Protein 2P51 (pdb70)

B-factor: mean 23.26, std 11.86, range [10.26, 117.07]

CATH classification: 3.30.420.10

Solvent-accessible surface area: 11796 Å² total; per-residue (Å²): 136,190,93,67,58,29,70,62,0,30,57,112,36,14,104,123,4,0,77,47,0,82,68,1,14,158,144,37,18,3,0,0,1,22,5,10,42,0,14,64,77,54,139,32,163,61,152,54,146,76,61,63,18,70,75,0,23,4,4,80,46,3,0,48,55,0,97,6,0,2,0,0,0,0,1,5,33,82,131,30,85,34,3,122,66,1,25,0,0,11,0,2,0,32,4,32,56,138,115,23,115,61,10,92,132,20,19,84,88,1,66,160,22,48,11,74,18,162,88,2,75,126,41,9,1,92,29,46,78,0,4,139,42,0,63,57,6,29,1,3,84,72,133,112,6,4,1,0,0,30,98,0,5,46,10,0,0,3,0,2,46,4,15,40,102,110,101,8,18,53,61,39,105,93,0,65,124,49,0,27,102,45,0,40,58,1,15,0,0,18,50,0,4,68,65,70,63,126,40,65,89,30,27,39,79,1,0,90,83,14,164,28,137,32,48,36,57,99,58,16,0,0,0,13,0,6,1,2,3,83,0,6,23,53,0,28,67,122,107,33,140,37,82,26,45,88,190,4,60,20,68,7,43,30,37

Foldseek 3Di:
DPDAQEAEDWQVCLVVVLVVVLVCCLQFQEKFKDFAWQDQDDQDDDDAPDQLFSVLQSLLVRLQATATAKMKIATGGLLLHGDPNHRIYIAGAADDVVPGDHDVVSVVVVVVLPDDNVRSNVTHHHLQVNLVSVQPRCNWQHPSHEYEYALCSNVLSNSVCSNPVDRADSGVVVNLVVSCRGHVWYFHVCCCCCVPVVHNDDLVVLCVVVVNDFDGTPSGTNRSRSSRSVSVSVCCCPPVVSDDDCVRTSDRPSD

Structure (mmCIF, N/CA/C/O backbone):
data_2P51
#
_entry.id   2P51
#
_cell.length_a   52.370
_cell.length_b   54.089
_cell.length_c   90.959
_cell.angle_alpha   90.000
_cell.angle_beta   90.000
_cell.angle_gamma   90.000
#
_symmetry.space_group_name_H-M   'P 21 21 21'
#
loop_
_entity.id
_entity.type
_entity.pdbx_description
1 polymer 'SPCC18.06c protein'
2 non-polymer 'MAGNESIUM ION'
3 water water
#
loop_
_atom_site.group_PDB
_atom_site.id
_atom_site.type_symbol
_atom_site.label_atom_id
_atom_site.label_alt_id
_atom_site.label_comp_id
_atom_site.label_asym_id
_atom_site.label_entity_id
_atom_site.label_seq_id
_atom_site.pdbx_PDB_ins_code
_atom_site.Cartn_x
_atom_site.Cartn_y
_atom_site.Cartn_z
_atom_site.occupancy
_atom_site.B_iso_or_equiv
_atom_site.auth_seq_id
_atom_site.auth_comp_id
_atom_site.auth_asym_id
_atom_site.auth_atom_id
_atom_site.pdbx_PDB_model_num
ATOM 1 N N . SER A 1 18 ? 3.690 -37.203 -14.930 1.00 49.43 17 SER A N 1
ATOM 2 C CA . SER A 1 18 ? 3.610 -36.418 -16.169 1.00 42.53 17 SER A CA 1
ATOM 3 C C . SER A 1 18 ? 4.880 -36.579 -17.001 1.00 34.64 17 SER A C 1
ATOM 4 O O . SER A 1 18 ? 5.997 -36.610 -16.448 1.00 49.90 17 SER A O 1
ATOM 7 N N . GLN A 1 19 ? 4.781 -36.686 -18.308 1.00 31.89 18 GLN A N 1
ATOM 8 C CA . GLN A 1 19 ? 5.891 -36.957 -19.196 1.00 36.56 18 GLN A CA 1
ATOM 9 C C . GLN A 1 19 ? 6.244 -35.748 -20.041 1.00 38.11 18 GLN A C 1
ATOM 10 O O . GLN A 1 19 ? 6.988 -35.951 -20.998 1.00 57.62 18 GLN A O 1
ATOM 16 N N . ILE A 1 20 ? 5.686 -34.592 -19.710 1.00 33.13 19 ILE A N 1
ATOM 17 C CA . ILE A 1 20 ? 6.130 -33.420 -20.493 1.00 27.00 19 ILE A CA 1
ATOM 18 C C . ILE A 1 20 ? 6.994 -32.547 -19.581 1.00 22.66 19 ILE A C 1
ATOM 19 O O . ILE A 1 20 ? 7.012 -32.721 -18.355 1.00 26.22 19 ILE A O 1
ATOM 24 N N . SER A 1 21 ? 7.739 -31.607 -20.175 1.00 20.70 20 SER A N 1
ATOM 25 C CA . SER A 1 21 ? 8.644 -30.815 -19.357 1.00 20.99 20 SER A CA 1
ATOM 26 C C . SER A 1 21 ? 7.957 -29.872 -18.376 1.00 18.37 20 SER A C 1
ATOM 27 O O . SER A 1 21 ? 7.062 -29.139 -18.851 1.00 18.93 20 SER A O 1
ATOM 32 N N . PRO A 1 22 ? 8.286 -29.846 -17.104 1.00 18.59 21 PRO A N 1
ATOM 33 C CA . PRO A 1 22 ? 7.652 -28.844 -16.211 1.00 17.11 21 PRO A CA 1
ATOM 34 C C . PRO A 1 22 ? 8.088 -27.427 -16.543 1.00 16.53 21 PRO A C 1
ATOM 35 O O . PRO A 1 22 ? 7.372 -26.477 -16.262 1.00 17.03 21 PRO A O 1
ATOM 39 N N . ILE A 1 23 ? 9.252 -27.291 -17.151 1.00 15.78 22 ILE A N 1
ATOM 40 C CA . ILE A 1 23 ? 9.776 -25.977 -17.486 1.00 16.27 22 ILE A CA 1
ATOM 41 C C . ILE A 1 23 ? 9.851 -25.865 -19.008 1.00 15.08 22 ILE A C 1
ATOM 42 O O . ILE A 1 23 ? 10.554 -26.698 -19.599 1.00 20.47 22 ILE A O 1
ATOM 47 N N . ARG A 1 24 ? 9.151 -24.895 -19.559 1.00 13.81 23 ARG A N 1
ATOM 48 C CA . ARG A 1 24 ? 9.193 -24.759 -21.028 1.00 13.84 23 ARG A CA 1
ATOM 49 C C . ARG A 1 24 ? 10.188 -23.682 -21.427 1.00 13.67 23 ARG A C 1
ATOM 50 O O . ARG A 1 24 ? 9.960 -22.522 -21.051 1.00 14.94 23 ARG A O 1
ATOM 58 N N . ASP A 1 25 ? 11.259 -24.062 -22.130 1.00 14.39 24 ASP A N 1
ATOM 59 C CA . ASP A 1 25 ? 12.228 -23.046 -22.548 1.00 16.01 24 ASP A CA 1
ATOM 60 C C . ASP A 1 25 ? 11.811 -22.363 -23.836 1.00 14.82 24 ASP A C 1
ATOM 61 O O . ASP A 1 25 ? 11.309 -23.075 -24.742 1.00 17.17 24 ASP A O 1
ATOM 66 N N . VAL A 1 26 ? 12.024 -21.060 -23.896 1.00 14.64 25 VAL A N 1
ATOM 67 C CA . VAL A 1 26 ? 11.620 -20.305 -25.064 1.00 14.43 25 VAL A CA 1
ATOM 68 C C . VAL A 1 26 ? 12.861 -19.598 -25.603 1.00 15.20 25 VAL A C 1
ATOM 69 O O . VAL A 1 26 ? 13.643 -19.009 -24.841 1.00 16.10 25 VAL A O 1
ATOM 73 N N . TRP A 1 27 ? 12.988 -19.700 -26.942 1.00 15.82 26 TRP A N 1
ATOM 74 C CA . TRP A 1 27 ? 14.069 -19.128 -27.731 1.00 16.19 26 TRP A CA 1
ATOM 75 C C . TRP A 1 27 ? 13.471 -18.324 -28.883 1.00 16.50 26 TRP A C 1
ATOM 76 O O . TRP A 1 27 ? 12.240 -18.273 -28.972 1.00 15.77 26 TRP A O 1
ATOM 87 N N . SER A 1 28 ? 14.289 -17.701 -29.716 1.00 18.56 27 SER A N 1
ATOM 88 C CA . SER A 1 28 ? 13.671 -16.889 -30.769 1.00 18.59 27 SER A CA 1
ATOM 89 C C . SER A 1 28 ? 12.824 -17.760 -31.673 1.00 20.02 27 SER A C 1
ATOM 90 O O . SER A 1 28 ? 11.863 -17.276 -32.278 1.00 24.30 27 SER A O 1
ATOM 93 N N . THR A 1 29 ? 13.139 -19.047 -31.778 1.00 18.69 28 THR A N 1
ATOM 94 C CA . THR A 1 29 ? 12.505 -19.964 -32.730 1.00 20.34 28 THR A CA 1
ATOM 95 C C . THR A 1 29 ? 11.100 -20.429 -32.320 1.00 20.59 28 THR A C 1
ATOM 96 O O . THR A 1 29 ? 10.330 -20.862 -33.167 1.00 23.38 28 THR A O 1
ATOM 100 N N . ASN A 1 30 ? 10.776 -20.320 -31.017 1.00 19.25 29 ASN A N 1
ATOM 101 C CA . ASN A 1 30 ? 9.450 -20.766 -30.601 1.00 16.40 29 ASN A CA 1
ATOM 102 C C . ASN A 1 30 ? 8.759 -19.685 -29.745 1.00 14.74 29 ASN A C 1
ATOM 103 O O . ASN A 1 30 ? 7.740 -19.985 -29.108 1.00 16.25 29 ASN A O 1
ATOM 108 N N . LEU A 1 31 ? 9.259 -18.473 -29.833 1.00 15.46 30 LEU A N 1
ATOM 109 C CA . LEU A 1 31 ? 8.631 -17.353 -29.086 1.00 15.26 30 LEU A CA 1
ATOM 110 C C . LEU A 1 31 ? 7.153 -17.207 -29.345 1.00 14.73 30 LEU A C 1
ATOM 111 O O . LEU A 1 31 ? 6.329 -17.109 -28.412 1.00 16.71 30 LEU A O 1
ATOM 116 N N . GLN A 1 32 ? 6.812 -17.200 -30.628 1.00 16.77 31 GLN A N 1
ATOM 117 C CA . GLN A 1 32 ? 5.395 -16.917 -30.911 1.00 16.34 31 GLN A CA 1
ATOM 118 C C . GLN A 1 32 ? 4.475 -18.033 -30.442 1.00 17.10 31 GLN A C 1
ATOM 119 O O . GLN A 1 32 ? 3.389 -17.832 -29.877 1.00 17.39 31 GLN A O 1
ATOM 125 N N . GLN A 1 33 ? 4.893 -19.284 -30.658 1.00 17.43 32 GLN A N 1
ATOM 126 C CA . GLN A 1 33 ? 4.105 -20.444 -30.229 1.00 18.14 32 GLN A CA 1
ATOM 127 C C . GLN A 1 33 ? 3.878 -20.458 -28.724 1.00 16.41 32 GLN A C 1
ATOM 128 O O . GLN A 1 33 ? 2.818 -20.723 -28.168 1.00 18.34 32 GLN A O 1
ATOM 134 N N . GLU A 1 34 ? 4.988 -20.163 -28.010 1.00 15.65 33 GLU A N 1
ATOM 135 C CA . GLU A 1 34 ? 4.870 -20.246 -26.557 1.00 15.27 33 GLU A CA 1
ATOM 136 C C . GLU A 1 34 ? 4.020 -19.092 -26.041 1.00 14.08 33 GLU A C 1
ATOM 137 O O . GLU A 1 34 ? 3.223 -19.287 -25.110 1.00 15.38 33 GLU A O 1
ATOM 143 N N . MET A 1 35 ? 4.197 -17.879 -26.621 1.00 14.45 34 MET A N 1
ATOM 144 C CA . MET A 1 35 ? 3.304 -16.789 -26.184 1.00 15.27 34 MET A CA 1
ATOM 145 C C . MET A 1 35 ? 1.856 -17.133 -26.504 1.00 14.95 34 MET A C 1
ATOM 146 O O . MET A 1 35 ? 0.966 -1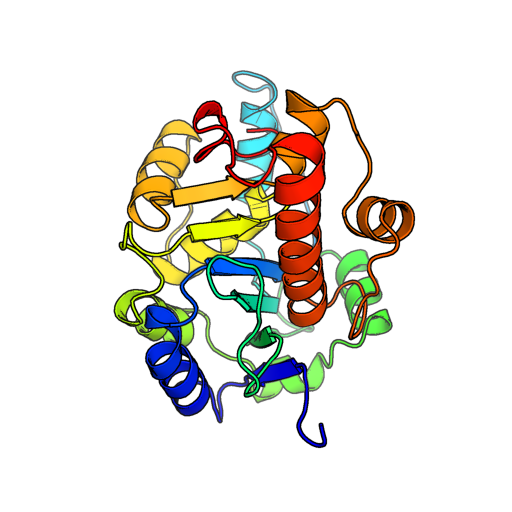6.800 -25.706 1.00 15.53 34 MET A O 1
ATOM 151 N N . ASN A 1 36 ? 1.618 -17.799 -27.623 1.00 14.73 35 ASN A N 1
ATOM 152 C CA . ASN A 1 36 ? 0.238 -18.174 -27.981 1.00 14.60 35 ASN A CA 1
ATOM 153 C C . ASN A 1 36 ? -0.296 -19.132 -26.914 1.00 13.67 35 ASN A C 1
ATOM 154 O O . ASN A 1 36 ? -1.464 -19.003 -26.508 1.00 16.16 35 ASN A O 1
ATOM 159 N N . LEU A 1 37 ? 0.533 -20.066 -26.474 1.00 13.58 36 LEU A N 1
ATOM 160 C CA . LEU A 1 37 ? 0.079 -21.021 -25.439 1.00 12.40 36 LEU A CA 1
ATOM 161 C C . LEU A 1 37 ? -0.251 -20.289 -24.144 1.00 12.52 36 LEU A C 1
ATOM 162 O O . LEU A 1 37 ? -1.299 -20.509 -23.540 1.00 13.59 36 LEU A O 1
ATOM 167 N N . ILE A 1 38 ? 0.672 -19.416 -23.712 1.00 12.84 37 ILE A N 1
ATOM 168 C CA . ILE A 1 38 ? 0.413 -18.577 -22.529 1.00 12.61 37 ILE A CA 1
ATOM 169 C C . ILE A 1 38 ? -0.863 -17.781 -22.707 1.00 13.08 37 ILE A C 1
ATOM 170 O O . ILE A 1 38 ? -1.678 -17.754 -21.773 1.00 13.95 37 ILE A O 1
ATOM 175 N N . MET A 1 39 ? -1.075 -17.113 -23.844 1.00 14.72 38 MET A N 1
ATOM 176 C CA . MET A 1 39 ? -2.302 -16.332 -24.039 1.00 13.56 38 MET A CA 1
ATOM 177 C C . MET A 1 39 ? -3.559 -17.176 -23.915 1.00 13.88 38 MET A C 1
ATOM 178 O O . MET A 1 39 ? -4.584 -16.684 -23.423 1.00 15.48 38 MET A O 1
ATOM 183 N N . SER A 1 40 ? -3.479 -18.426 -24.362 1.00 12.80 39 SER A N 1
ATOM 184 C CA . SER A 1 40 ? -4.638 -19.293 -24.289 1.00 12.96 39 SER A CA 1
ATOM 185 C C . SER A 1 40 ? -4.958 -19.756 -22.873 1.00 12.72 39 SER A C 1
ATOM 186 O O . SER A 1 40 ? -6.090 -20.252 -22.676 1.00 15.04 39 SER A O 1
ATOM 189 N N . LEU A 1 41 ? -4.005 -19.628 -21.942 1.00 14.75 40 LEU A N 1
ATOM 190 C CA . LEU A 1 41 ? -4.172 -20.129 -20.575 1.00 12.55 40 LEU A CA 1
ATOM 191 C C . LEU A 1 41 ? -4.438 -19.035 -19.565 1.00 12.47 40 LEU A C 1
ATOM 192 O O . LEU A 1 41 ? -4.949 -19.310 -18.482 1.00 14.61 40 LEU A O 1
ATOM 197 N N . ILE A 1 42 ? -4.076 -17.776 -19.858 1.00 13.56 41 ILE A N 1
ATOM 198 C CA . ILE A 1 42 ? -4.015 -16.750 -18.793 1.00 13.45 41 ILE A CA 1
ATOM 199 C C . ILE A 1 42 ? -5.374 -16.484 -18.167 1.00 14.85 41 ILE A C 1
ATOM 200 O O . ILE A 1 42 ? -5.432 -16.151 -16.976 1.00 16.03 41 ILE A O 1
ATOM 205 N N . GLU A 1 43 ? -6.459 -16.641 -18.954 1.00 15.07 42 GLU A N 1
ATOM 206 C CA . GLU A 1 43 ? -7.739 -16.309 -18.290 1.00 16.91 42 GLU A CA 1
ATOM 207 C C . GLU A 1 43 ? -8.054 -17.312 -17.188 1.00 14.97 42 GLU A C 1
ATOM 208 O O . GLU A 1 43 ? -8.624 -16.944 -16.146 1.00 19.21 42 GLU A O 1
ATOM 214 N N . ARG A 1 44 ? -7.698 -18.569 -17.377 1.00 14.84 43 ARG A N 1
ATOM 215 C CA . ARG A 1 44 ? -7.926 -19.639 -16.417 1.00 14.73 43 ARG A CA 1
ATOM 216 C C . ARG A 1 44 ? -6.864 -19.677 -15.322 1.00 13.75 43 ARG A C 1
ATOM 217 O O . ARG A 1 44 ? -7.116 -20.222 -14.239 1.00 14.61 43 ARG A O 1
ATOM 225 N N . TYR A 1 45 ? -5.671 -19.154 -15.606 1.00 13.32 44 TYR A N 1
ATOM 226 C CA . TYR A 1 45 ? -4.540 -19.175 -14.658 1.00 12.47 44 TYR A CA 1
ATOM 227 C C . TYR A 1 45 ? -3.951 -17.755 -14.530 1.00 11.74 44 TYR A C 1
ATOM 228 O O . TYR A 1 45 ? -2.874 -17.471 -15.055 1.00 12.70 44 TYR A O 1
ATOM 237 N N . PRO A 1 46 ? -4.716 -16.859 -13.897 1.00 12.61 45 PRO A N 1
ATOM 238 C CA . PRO A 1 46 ? -4.422 -15.433 -13.978 1.00 12.36 45 PRO A CA 1
ATOM 239 C C . PRO A 1 46 ? -3.449 -14.922 -12.944 1.00 11.58 45 PRO A C 1
ATOM 240 O O . PRO A 1 46 ? -3.340 -13.691 -12.758 1.00 15.00 45 PRO A O 1
ATOM 244 N N . VAL A 1 47 ? -2.720 -15.766 -12.257 1.00 12.18 46 VAL A N 1
ATOM 245 C CA . VAL A 1 47 ? -1.715 -15.393 -11.246 1.00 11.23 46 VAL A CA 1
ATOM 246 C C . VAL A 1 47 ? -0.341 -15.690 -11.884 1.00 12.17 46 VAL A C 1
ATOM 247 O O . VAL A 1 47 ? -0.019 -16.845 -12.142 1.00 13.75 46 VAL A O 1
ATOM 251 N N . VAL A 1 48 ? 0.414 -14.619 -12.169 1.00 12.26 47 VAL A N 1
ATOM 252 C CA . VAL A 1 48 ? 1.706 -14.798 -12.845 1.00 11.88 47 VAL A CA 1
ATOM 253 C C . VAL A 1 48 ? 2.857 -14.532 -11.878 1.00 11.65 47 VAL A C 1
ATOM 254 O O . VAL A 1 48 ? 2.916 -13.384 -11.369 1.00 12.46 47 VAL A O 1
ATOM 258 N N . SER A 1 49 ? 3.727 -15.497 -11.637 1.00 12.10 48 SER A N 1
ATOM 259 C CA . SER A 1 49 ? 4.902 -15.298 -10.759 1.00 10.64 48 SER A CA 1
ATOM 260 C C . SER A 1 49 ? 6.123 -15.101 -11.633 1.00 10.26 48 SER A C 1
ATOM 261 O O . SER A 1 49 ? 6.208 -15.835 -12.652 1.00 11.57 48 SER A O 1
ATOM 264 N N . MET A 1 50 ? 7.011 -14.171 -11.246 1.00 10.86 49 MET A N 1
ATOM 265 C CA . MET A 1 50 ? 8.064 -13.774 -12.187 1.00 10.35 49 MET A CA 1
ATOM 266 C C . MET A 1 50 ? 9.397 -13.633 -11.480 1.00 10.42 49 MET A C 1
ATOM 267 O O . MET A 1 50 ? 9.464 -13.230 -10.303 1.00 12.75 49 MET A O 1
ATOM 272 N N . ASP A 1 51 ? 10.423 -13.963 -12.282 1.00 10.94 50 ASP A N 1
ATOM 273 C CA . ASP A 1 51 ? 11.806 -13.696 -11.899 1.00 11.17 50 ASP A CA 1
ATOM 274 C C . ASP A 1 51 ? 12.607 -13.334 -13.149 1.00 10.46 50 ASP A C 1
ATOM 275 O O . ASP A 1 51 ? 12.110 -13.679 -14.260 1.00 12.01 50 ASP A O 1
ATOM 280 N N . THR A 1 52 ? 13.784 -12.718 -12.994 1.00 12.05 51 THR A N 1
ATOM 281 C CA . THR A 1 52 ? 14.623 -12.518 -14.170 1.00 11.08 51 THR A CA 1
ATOM 282 C C . THR A 1 52 ? 16.071 -12.873 -13.806 1.00 10.32 51 THR A C 1
ATOM 283 O O . THR A 1 52 ? 16.444 -12.872 -12.639 1.00 14.11 51 THR A O 1
ATOM 287 N N . GLU A 1 53 ? 16.879 -13.226 -14.805 1.00 11.71 52 GLU A N 1
ATOM 288 C CA . GLU A 1 53 ? 18.310 -13.320 -14.585 1.00 11.20 52 GLU A CA 1
ATOM 289 C C . GLU A 1 53 ? 18.964 -12.235 -15.478 1.00 11.44 52 GLU A C 1
ATOM 290 O O . GLU A 1 53 ? 18.502 -11.970 -16.605 1.00 13.82 52 GLU A O 1
ATOM 296 N N . PHE A 1 54 ? 20.036 -11.635 -15.011 1.00 12.76 53 PHE A N 1
ATOM 297 C CA . PHE A 1 54 ? 20.719 -10.535 -15.676 1.00 12.15 53 PHE A CA 1
ATOM 298 C C . PHE A 1 54 ? 22.152 -10.522 -15.150 1.00 10.94 53 PHE A C 1
ATOM 299 O O . PHE A 1 54 ? 22.452 -11.248 -14.184 1.00 14.97 53 PHE A O 1
ATOM 307 N N . PRO A 1 55 ? 23.045 -9.806 -15.785 1.00 14.30 54 PRO A N 1
ATOM 308 C CA . PRO A 1 55 ? 24.484 -9.977 -15.465 1.00 17.39 54 PRO A CA 1
ATOM 309 C C . PRO A 1 55 ? 24.980 -9.184 -14.271 1.00 16.10 54 PRO A C 1
ATOM 310 O O . PRO A 1 55 ? 26.099 -8.646 -14.262 1.00 16.94 54 PRO A O 1
ATOM 314 N N . GLY A 1 56 ? 24.152 -9.129 -13.226 1.00 13.80 55 GLY A N 1
ATOM 315 C CA . GLY A 1 56 ? 24.610 -8.578 -11.965 1.00 15.86 55 GLY A CA 1
ATOM 316 C C . GLY A 1 56 ? 24.601 -7.060 -11.919 1.00 15.40 55 GLY A C 1
ATOM 317 O O . GLY A 1 56 ? 23.850 -6.431 -12.671 1.00 17.71 55 GLY A O 1
ATOM 318 N N . VAL A 1 57 ? 25.369 -6.507 -11.015 1.00 15.07 56 VAL A N 1
ATOM 319 C CA . VAL A 1 57 ? 25.611 -5.085 -10.833 1.00 14.90 56 VAL A CA 1
ATOM 320 C C . VAL A 1 57 ? 27.091 -4.810 -11.130 1.00 16.05 56 VAL A C 1
ATOM 321 O O . VAL A 1 57 ? 27.976 -5.481 -10.527 1.00 17.78 56 VAL A O 1
ATOM 325 N N . VAL A 1 58 ? 27.377 -3.854 -11.998 1.00 17.65 57 VAL A N 1
ATOM 326 C CA . VAL A 1 58 ? 28.788 -3.593 -12.313 1.00 20.67 57 VAL A CA 1
ATOM 327 C C . VAL A 1 58 ? 29.231 -2.286 -11.674 1.00 24.25 57 VAL A C 1
ATOM 328 O O . VAL A 1 58 ? 30.407 -2.033 -11.478 1.00 30.37 57 VAL A O 1
ATOM 332 N N . ALA A 1 59 ? 28.278 -1.418 -11.333 1.00 28.83 58 ALA A N 1
ATOM 333 C CA . ALA A 1 59 ? 28.718 -0.206 -10.676 1.00 29.62 58 ALA A CA 1
ATOM 334 C C . ALA A 1 59 ? 27.703 0.397 -9.721 1.00 28.19 58 ALA A C 1
ATOM 335 O O . ALA A 1 59 ? 26.502 0.154 -9.781 1.00 26.89 58 ALA A O 1
ATOM 337 N N . ARG A 1 60 ? 28.268 1.235 -8.845 1.00 27.14 59 ARG A N 1
ATOM 338 C CA . ARG A 1 60 ? 27.498 2.028 -7.922 1.00 27.89 59 ARG A CA 1
ATOM 339 C C . ARG A 1 60 ? 27.608 3.495 -8.324 1.00 26.15 59 ARG A C 1
ATOM 340 O O . ARG A 1 60 ? 28.741 3.953 -8.540 1.00 34.94 59 ARG A O 1
ATOM 348 N N . PRO A 1 61 ? 26.516 4.234 -8.450 1.00 30.27 60 PRO A N 1
ATOM 349 C CA . PRO A 1 61 ? 26.594 5.646 -8.811 1.00 33.38 60 PRO A CA 1
ATOM 350 C C . PRO A 1 61 ? 27.201 6.468 -7.684 1.00 36.63 60 PRO A C 1
ATOM 351 O O . PRO A 1 61 ? 27.134 6.169 -6.490 1.00 36.32 60 PRO A O 1
ATOM 355 N N . LEU A 1 62 ? 27.831 7.553 -8.157 1.00 43.45 61 LEU A N 1
ATOM 356 C CA . LEU A 1 62 ? 28.463 8.347 -7.108 1.00 53.91 61 LEU A CA 1
ATOM 357 C C . LEU A 1 62 ? 27.604 9.568 -6.768 1.00 57.13 61 LEU A C 1
ATOM 358 O O . LEU A 1 62 ? 26.668 9.838 -7.523 1.00 51.22 61 LEU A O 1
ATOM 363 N N . GLY A 1 63 ? 28.004 10.184 -5.671 1.00 64.00 62 GLY A N 1
ATOM 364 C CA . GLY A 1 63 ? 27.461 11.314 -4.970 1.00 62.92 62 GLY A CA 1
ATOM 365 C C . GLY A 1 63 ? 26.690 10.928 -3.720 1.00 68.08 62 GLY A C 1
ATOM 366 O O . GLY A 1 63 ? 26.777 9.790 -3.251 1.00 66.17 62 GLY A O 1
ATOM 367 N N . VAL A 1 64 ? 25.946 11.908 -3.212 1.00 71.34 63 VAL A N 1
ATOM 368 C CA . VAL A 1 64 ? 25.012 11.629 -2.118 1.00 68.53 63 VAL A CA 1
ATOM 369 C C . VAL A 1 64 ? 23.611 11.780 -2.730 1.00 63.38 63 VAL A C 1
ATOM 370 O O . VAL A 1 64 ? 23.581 12.408 -3.792 1.00 69.29 63 VAL A O 1
ATOM 374 N N . PHE A 1 65 ? 22.602 11.199 -2.103 1.00 62.63 64 PHE A N 1
ATOM 375 C CA . PHE A 1 65 ? 21.275 10.936 -2.642 1.00 57.81 64 PHE A CA 1
ATOM 376 C C . PHE A 1 65 ? 20.103 11.443 -1.818 1.00 59.10 64 PHE A C 1
ATOM 377 O O . PHE A 1 65 ? 20.235 11.765 -0.633 1.00 61.97 64 PHE A O 1
ATOM 385 N N . LYS A 1 66 ? 18.919 11.513 -2.437 1.00 59.71 65 LYS A N 1
ATOM 386 C CA . LYS A 1 66 ? 17.739 12.021 -1.741 1.00 59.11 65 LYS A CA 1
ATOM 387 C C . LYS A 1 66 ? 17.363 11.263 -0.470 1.00 60.36 65 LYS A C 1
ATOM 388 O O . LYS A 1 66 ? 16.729 11.881 0.401 1.00 52.20 65 LYS A O 1
ATOM 394 N N . SER A 1 67 ? 17.719 9.991 -0.341 1.00 61.03 66 SER A N 1
ATOM 395 C CA . SER A 1 67 ? 17.381 9.118 0.771 1.00 59.39 66 SER A CA 1
ATOM 396 C C . SER A 1 67 ? 18.359 7.958 0.983 1.00 64.14 66 SER A C 1
ATOM 397 O O . SER A 1 67 ? 19.558 8.148 1.230 1.00 72.86 66 SER A O 1
ATOM 400 N N . SER A 1 68 ? 17.798 6.758 0.891 1.00 63.98 67 SER A N 1
ATOM 401 C CA . SER A 1 68 ? 18.441 5.463 0.920 1.00 56.73 67 SER A CA 1
ATOM 402 C C . SER A 1 68 ? 17.792 4.606 -0.169 1.00 52.49 67 SER A C 1
ATOM 403 O O . SER A 1 68 ? 18.455 3.942 -0.938 1.00 48.78 67 SER A O 1
ATOM 406 N N . ASP A 1 69 ? 16.467 4.678 -0.202 1.00 47.97 68 ASP A N 1
ATOM 407 C CA . ASP A 1 69 ? 15.760 4.082 -1.315 1.00 47.20 68 ASP A CA 1
ATOM 408 C C . ASP A 1 69 ? 16.123 4.843 -2.592 1.00 40.65 68 ASP A C 1
ATOM 409 O O . ASP A 1 69 ? 16.078 4.161 -3.607 1.00 38.03 68 ASP A O 1
ATOM 414 N N . ASP A 1 70 ? 16.425 6.139 -2.454 1.00 39.25 69 ASP A N 1
ATOM 415 C CA . ASP A 1 70 ? 16.776 6.857 -3.698 1.00 42.34 69 ASP A CA 1
ATOM 416 C C . ASP A 1 70 ? 18.078 6.283 -4.245 1.00 39.95 69 ASP A C 1
ATOM 417 O O . ASP A 1 70 ? 18.203 5.991 -5.440 1.00 35.16 69 ASP A O 1
ATOM 422 N N 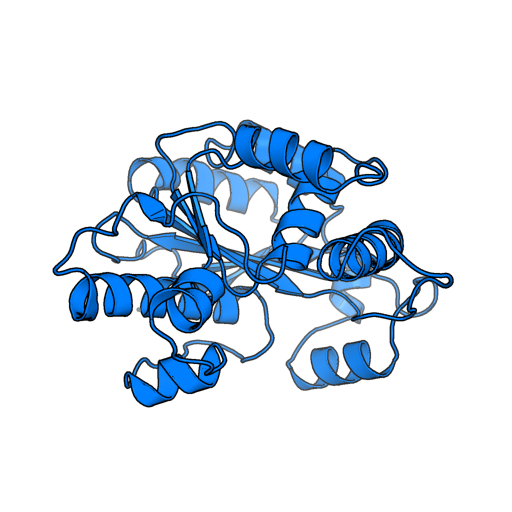. TYR A 1 71 ? 19.035 6.109 -3.344 1.00 39.74 70 TYR A N 1
ATOM 423 C CA . TYR A 1 71 ? 20.296 5.469 -3.741 1.00 38.63 70 TYR A CA 1
ATOM 424 C C . TYR A 1 71 ? 20.040 4.078 -4.313 1.00 35.18 70 TYR A C 1
ATOM 425 O O . TYR A 1 71 ? 20.683 3.699 -5.288 1.00 32.39 70 TYR A O 1
ATOM 434 N N . HIS A 1 72 ? 19.117 3.293 -3.739 1.00 32.60 71 HIS A N 1
ATOM 435 C CA . HIS A 1 72 ? 18.837 1.981 -4.284 1.00 28.53 71 HIS A CA 1
ATOM 436 C C . HIS A 1 72 ? 18.262 2.090 -5.701 1.00 27.40 71 HIS A C 1
ATOM 437 O O . HIS A 1 72 ? 18.646 1.323 -6.594 1.00 26.63 71 HIS A O 1
ATOM 444 N N . TYR A 1 73 ? 17.333 3.036 -5.879 1.00 26.20 72 TYR A N 1
ATOM 445 C CA . TYR A 1 73 ? 16.738 3.226 -7.187 1.00 22.06 72 TYR A CA 1
ATOM 446 C C . TYR A 1 73 ? 17.779 3.712 -8.188 1.00 23.25 72 TYR A C 1
ATOM 447 O O . TYR A 1 73 ? 17.862 3.219 -9.342 1.00 20.47 72 TYR A O 1
ATOM 456 N N . GLN A 1 74 ? 18.636 4.685 -7.836 1.00 26.90 73 GLN A N 1
ATOM 457 C CA . GLN A 1 74 ? 19.634 5.159 -8.798 1.00 26.29 73 GLN A CA 1
ATOM 458 C C . GLN A 1 74 ? 20.656 4.083 -9.126 1.00 25.02 73 GLN A C 1
ATOM 459 O O . GLN A 1 74 ? 21.179 4.083 -10.254 1.00 25.12 73 GLN A O 1
ATOM 465 N N . THR A 1 75 ? 20.961 3.160 -8.216 1.00 24.43 74 THR A N 1
ATOM 466 C CA . THR A 1 75 ? 21.811 2.015 -8.535 1.00 22.65 74 THR A CA 1
ATOM 467 C C . THR A 1 75 ? 21.153 1.100 -9.560 1.00 19.97 74 THR A C 1
ATOM 468 O O . THR A 1 75 ? 21.739 0.695 -10.575 1.00 20.98 74 THR A O 1
ATOM 472 N N . LEU A 1 76 ? 19.891 0.772 -9.277 1.00 19.91 75 LEU A N 1
ATOM 473 C CA . LEU A 1 76 ? 19.120 -0.070 -10.183 1.00 18.43 75 LEU A CA 1
ATOM 474 C C . LEU A 1 76 ? 19.087 0.542 -11.590 1.00 17.89 75 LEU A C 1
ATOM 475 O O . LEU A 1 76 ? 19.326 -0.107 -12.597 1.00 18.21 75 LEU A O 1
ATOM 480 N N . ARG A 1 77 ? 18.710 1.820 -11.660 1.00 18.40 76 ARG A N 1
ATOM 481 C CA . ARG A 1 77 ? 18.528 2.490 -12.946 1.00 20.46 76 ARG A CA 1
ATOM 482 C C . ARG A 1 77 ? 19.804 2.444 -13.758 1.00 21.61 76 ARG A C 1
ATOM 483 O O . ARG A 1 77 ? 19.840 2.161 -14.951 1.00 21.05 76 ARG A O 1
ATOM 491 N N . ALA A 1 78 ? 20.939 2.747 -13.131 1.00 19.81 77 ALA A N 1
ATOM 492 C CA . ALA A 1 78 ? 22.227 2.765 -13.814 1.00 22.91 77 ALA A CA 1
ATOM 493 C C . ALA A 1 78 ? 22.519 1.395 -14.387 1.00 19.78 77 ALA A C 1
ATOM 494 O O . ALA A 1 78 ? 22.999 1.264 -15.514 1.00 27.71 77 ALA A O 1
ATOM 496 N N . ASN A 1 79 ? 22.282 0.349 -13.613 1.00 17.95 78 ASN A N 1
ATOM 497 C CA . ASN A 1 79 ? 22.684 -0.993 -14.082 1.00 16.94 78 ASN A CA 1
ATOM 498 C C . ASN A 1 79 ? 21.666 -1.610 -15.025 1.00 15.24 78 ASN A C 1
ATOM 499 O O . ASN A 1 79 ? 22.056 -2.190 -16.049 1.00 18.71 78 ASN A O 1
ATOM 504 N N . VAL A 1 80 ? 20.374 -1.475 -14.701 1.00 14.88 79 VAL A N 1
ATOM 505 C CA . VAL A 1 80 ? 19.361 -2.083 -15.579 1.00 14.61 79 VAL A CA 1
ATOM 506 C C . VAL A 1 80 ? 19.406 -1.419 -16.933 1.00 14.71 79 VAL A C 1
ATOM 507 O O . VAL A 1 80 ? 19.271 -2.108 -17.964 1.00 17.02 79 VAL A O 1
ATOM 511 N N . ASP A 1 81 ? 19.588 -0.095 -16.962 1.00 15.26 80 ASP A N 1
ATOM 512 C CA . ASP A 1 81 ? 19.625 0.546 -18.284 1.00 15.49 80 ASP A CA 1
ATOM 513 C C . ASP A 1 81 ? 20.785 0.003 -19.144 1.00 16.04 80 ASP A C 1
ATOM 514 O O . ASP A 1 81 ? 20.627 -0.016 -20.360 1.00 19.92 80 ASP A O 1
ATOM 519 N N . SER A 1 82 ? 21.901 -0.377 -18.494 1.00 17.34 81 SER A N 1
ATOM 520 C CA . SER A 1 82 ? 23.127 -0.665 -19.203 1.00 17.04 81 SER A CA 1
ATOM 521 C C . SER A 1 82 ? 23.430 -2.124 -19.515 1.00 16.23 81 SER A C 1
ATOM 522 O O . SER A 1 82 ? 24.210 -2.422 -20.422 1.00 23.11 81 SER A O 1
ATOM 525 N N . LEU A 1 83 ? 22.802 -3.010 -18.763 1.00 16.12 82 LEU A N 1
ATOM 526 C CA . LEU A 1 83 ? 23.127 -4.423 -18.825 1.00 14.87 82 LEU A CA 1
ATOM 527 C C . LEU A 1 83 ? 21.937 -5.183 -19.380 1.00 15.81 82 LEU A C 1
ATOM 528 O O . LEU A 1 83 ? 20.794 -4.959 -18.942 1.00 18.06 82 LEU A O 1
ATOM 533 N N . LYS A 1 84 ? 22.230 -6.043 -20.328 1.00 14.13 83 LYS A N 1
ATOM 534 C CA . LYS A 1 84 ? 21.128 -6.746 -20.994 1.00 15.33 83 LYS A CA 1
ATOM 535 C C . LYS A 1 84 ? 20.553 -7.901 -20.191 1.00 13.33 83 LYS A C 1
ATOM 536 O O . LYS A 1 84 ? 21.249 -8.688 -19.552 1.00 14.85 83 LYS A O 1
ATOM 542 N N . ILE A 1 85 ? 19.230 -8.004 -20.268 1.00 14.02 84 ILE A N 1
ATOM 543 C CA . ILE A 1 85 ? 18.519 -9.143 -19.682 1.00 13.11 84 ILE A CA 1
ATOM 544 C C . ILE A 1 85 ? 18.967 -10.475 -20.280 1.00 12.48 84 ILE A C 1
ATOM 545 O O . ILE A 1 85 ? 19.272 -10.509 -21.468 1.00 14.88 84 ILE A O 1
ATOM 550 N N . ILE A 1 86 ? 18.969 -11.512 -19.418 1.00 12.48 85 ILE A N 1
ATOM 551 C CA . ILE A 1 86 ? 19.389 -12.846 -19.881 1.00 11.76 85 ILE A CA 1
ATOM 552 C C . ILE A 1 86 ? 18.227 -13.821 -19.833 1.00 12.22 85 ILE A C 1
ATOM 553 O O . ILE A 1 86 ? 18.083 -14.634 -20.782 1.00 13.90 85 ILE A O 1
ATOM 558 N N . GLN A 1 87 ? 17.389 -13.796 -18.821 1.00 12.73 86 GLN A N 1
ATOM 559 C CA . GLN A 1 87 ? 16.255 -14.688 -18.808 1.00 12.08 86 GLN A CA 1
ATOM 560 C C . GLN A 1 87 ? 15.063 -14.014 -18.096 1.00 11.06 86 GLN A C 1
ATOM 561 O O . GLN A 1 87 ? 15.284 -13.240 -17.167 1.00 13.51 86 GLN A O 1
ATOM 567 N N . ILE A 1 88 ? 13.858 -14.350 -18.502 1.00 11.77 87 ILE A N 1
ATOM 568 C CA . ILE A 1 88 ? 12.660 -14.012 -17.730 1.00 12.13 87 ILE A CA 1
ATOM 569 C C . ILE A 1 88 ? 11.899 -15.297 -17.467 1.00 11.30 87 ILE A C 1
ATOM 570 O O . ILE A 1 88 ? 11.698 -16.062 -18.419 1.00 14.79 87 ILE A O 1
ATOM 575 N N . GLY A 1 89 ? 11.465 -15.514 -16.246 1.00 11.53 88 GLY A N 1
ATOM 576 C CA . GLY A 1 89 ? 10.647 -16.687 -15.880 1.00 11.92 88 GLY A CA 1
ATOM 577 C C . GLY A 1 89 ? 9.226 -16.262 -15.566 1.00 10.79 88 GLY A C 1
ATOM 578 O O . GLY A 1 89 ? 9.063 -15.288 -14.803 1.00 12.18 88 GLY A O 1
ATOM 579 N N . LEU A 1 90 ? 8.247 -16.928 -16.194 1.00 11.48 89 LEU A N 1
ATOM 580 C CA . LEU A 1 90 ? 6.856 -16.659 -15.900 1.00 11.07 89 LEU A CA 1
ATOM 581 C C . LEU A 1 90 ? 6.152 -17.977 -15.531 1.00 10.99 89 LEU A C 1
ATOM 582 O O . LEU A 1 90 ? 6.073 -18.867 -16.368 1.00 13.09 89 LEU A O 1
ATOM 587 N N . ALA A 1 91 ? 5.630 -18.057 -14.313 1.00 11.01 90 ALA A N 1
ATOM 588 C CA . ALA A 1 91 ? 4.939 -19.229 -13.812 1.00 11.38 90 ALA A CA 1
ATOM 589 C C . ALA A 1 91 ? 3.472 -18.868 -13.575 1.00 11.56 90 ALA A C 1
ATOM 590 O O . ALA A 1 91 ? 3.166 -18.002 -12.757 1.00 14.71 90 ALA A O 1
ATOM 592 N N . LEU A 1 92 ? 2.583 -19.559 -14.296 1.00 11.30 91 LEU A N 1
ATOM 593 C CA . LEU A 1 92 ? 1.156 -19.270 -14.188 1.00 11.76 91 LEU A CA 1
ATOM 594 C C . LEU A 1 92 ? 0.515 -20.207 -13.172 1.00 11.81 91 LEU A C 1
ATOM 595 O O . LEU A 1 92 ? 0.823 -21.388 -13.103 1.00 14.15 91 LEU A O 1
ATOM 600 N N . SER A 1 93 ? -0.435 -19.628 -12.409 1.00 12.01 92 SER A N 1
ATOM 601 C CA . SER A 1 93 ? -1.231 -20.403 -11.492 1.00 12.74 92 SER A CA 1
ATOM 602 C C . SER A 1 93 ? -2.661 -19.865 -11.542 1.00 13.11 92 SER A C 1
ATOM 603 O O . SER A 1 93 ? -2.894 -18.702 -11.864 1.00 14.44 92 SER A O 1
ATOM 608 N N . ASP A 1 94 ? -3.584 -20.732 -11.125 1.00 14.28 93 ASP A N 1
ATOM 609 C CA . ASP A 1 94 ? -4.950 -20.215 -10.848 1.00 14.75 93 ASP A CA 1
ATOM 610 C C . ASP A 1 94 ? -4.964 -19.589 -9.460 1.00 14.90 93 ASP A C 1
ATOM 611 O O . ASP A 1 94 ? -3.943 -19.491 -8.748 1.00 14.17 93 ASP A O 1
ATOM 616 N N . GLU A 1 95 ? -6.140 -19.133 -9.031 1.00 15.20 94 GLU A N 1
ATOM 617 C CA . GLU A 1 95 ? -6.211 -18.373 -7.785 1.00 14.51 94 GLU A CA 1
ATOM 618 C C . GLU A 1 95 ? -6.082 -19.229 -6.536 1.00 15.13 94 GLU A C 1
ATOM 619 O O . GLU A 1 95 ? -6.063 -18.683 -5.397 1.00 16.99 94 GLU A O 1
ATOM 625 N N . GLU A 1 96 ? -6.007 -20.549 -6.749 1.00 16.46 95 GLU A N 1
ATOM 626 C CA . GLU A 1 96 ? -5.770 -21.413 -5.568 1.00 19.85 95 GLU A CA 1
ATOM 627 C C . GLU A 1 96 ? -4.445 -22.150 -5.715 1.00 19.01 95 GLU A C 1
ATOM 628 O O . GLU A 1 96 ? -4.216 -23.115 -4.981 1.00 20.64 95 GLU A O 1
ATOM 634 N N . GLY A 1 97 ? -3.574 -21.650 -6.592 1.00 15.58 96 GLY A N 1
ATOM 635 C CA . GLY A 1 97 ? -2.200 -22.143 -6.671 1.00 16.13 96 GLY A CA 1
ATOM 636 C C . GLY A 1 97 ? -1.972 -23.320 -7.594 1.00 16.63 96 GLY A C 1
ATOM 637 O O . GLY A 1 97 ? -0.868 -23.872 -7.644 1.00 21.87 96 GLY A O 1
ATOM 638 N N . ASN A 1 98 ? -2.998 -23.720 -8.351 1.00 16.26 97 ASN A N 1
ATOM 639 C CA . ASN A 1 98 ? -2.758 -24.851 -9.257 1.00 16.14 97 ASN A CA 1
ATOM 640 C C . ASN A 1 98 ? -2.106 -24.348 -10.541 1.00 14.10 97 ASN A C 1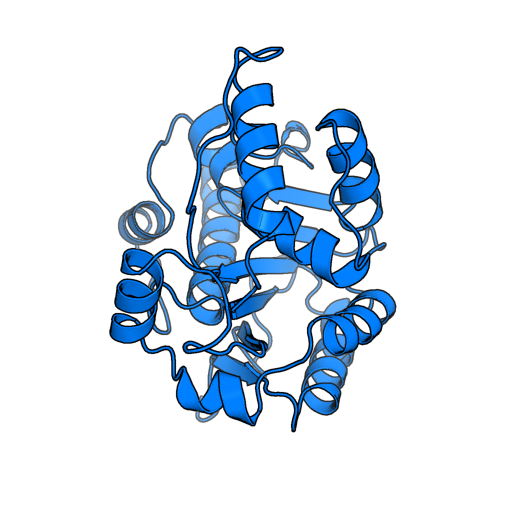
ATOM 641 O O . ASN A 1 98 ? -2.576 -23.363 -11.131 1.00 16.68 97 ASN A O 1
ATOM 646 N N . ALA A 1 99 ? -1.053 -25.021 -11.005 1.00 18.33 98 ALA A N 1
ATOM 647 C CA . ALA A 1 99 ? -0.446 -24.704 -12.277 1.00 16.13 98 ALA A CA 1
ATOM 648 C C . ALA A 1 99 ? -1.187 -25.375 -13.425 1.00 16.10 98 ALA A C 1
ATOM 649 O O . ALA A 1 99 ? -1.729 -26.465 -13.220 1.00 17.35 98 ALA A O 1
ATOM 651 N N . PRO A 1 100 ? -1.116 -24.832 -14.628 1.00 14.33 99 PRO A N 1
ATOM 652 C CA . PRO A 1 100 ? -1.620 -25.579 -15.779 1.00 15.18 99 PRO A CA 1
ATOM 653 C C . PRO A 1 100 ? -0.815 -26.853 -15.965 1.00 16.39 99 PRO A C 1
ATOM 654 O O . PRO A 1 100 ? 0.410 -26.907 -15.708 1.00 18.19 99 PRO A O 1
ATOM 658 N N . VAL A 1 101 ? -1.473 -27.917 -16.425 1.00 15.97 100 VAL A N 1
ATOM 659 C CA . VAL A 1 101 ? -0.678 -29.152 -16.629 1.00 16.24 100 VAL A CA 1
ATOM 660 C C . VAL A 1 101 ? 0.285 -28.983 -17.782 1.00 14.48 100 VAL A C 1
ATOM 661 O O . VAL A 1 101 ? 1.322 -29.664 -17.853 1.00 19.11 100 VAL A O 1
ATOM 665 N N . GLU A 1 102 ? -0.012 -28.067 -18.700 1.00 15.00 101 GLU A N 1
ATOM 666 C CA . GLU A 1 102 ? 0.870 -27.786 -19.818 1.00 14.09 101 GLU A CA 1
ATOM 667 C C . GLU A 1 102 ? 2.275 -27.353 -19.405 1.00 14.98 101 GLU A C 1
ATOM 668 O O . GLU A 1 102 ? 3.237 -27.618 -20.130 1.00 19.53 101 GLU A O 1
ATOM 674 N N . ALA A 1 103 ? 2.408 -26.636 -18.273 1.00 15.45 102 ALA A N 1
ATOM 675 C CA . ALA A 1 103 ? 3.708 -26.126 -17.876 1.00 16.75 102 ALA A CA 1
ATOM 676 C C . ALA A 1 103 ? 3.657 -25.582 -16.472 1.00 14.73 102 ALA A C 1
ATOM 677 O O . ALA A 1 103 ? 2.760 -24.796 -16.140 1.00 17.43 102 ALA A O 1
ATOM 679 N N . CYS A 1 104 ? 4.608 -25.985 -15.642 1.00 14.49 103 CYS A N 1
ATOM 680 C CA . CYS A 1 104 ? 4.716 -25.345 -14.325 1.00 14.20 103 CYS A CA 1
ATOM 681 C C . CYS A 1 104 ? 5.245 -23.923 -14.505 1.00 14.32 103 CYS A C 1
ATOM 682 O O . CYS A 1 104 ? 4.908 -23.059 -13.700 1.00 16.75 103 CYS A O 1
ATOM 685 N N . THR A 1 105 ? 6.081 -23.662 -15.513 1.00 15.14 104 THR A N 1
ATOM 686 C CA . THR A 1 105 ? 6.695 -22.348 -15.692 1.00 12.99 104 THR A CA 1
ATOM 687 C C . THR A 1 105 ? 7.293 -22.247 -17.093 1.00 13.13 104 THR A C 1
ATOM 688 O O . THR A 1 105 ? 7.642 -23.264 -17.712 1.00 15.16 104 THR A O 1
ATOM 692 N N . TRP A 1 106 ? 7.423 -21.028 -17.630 1.00 13.83 105 TRP A N 1
ATOM 693 C CA . TRP A 1 106 ? 8.111 -20.751 -18.871 1.00 13.21 105 TRP A CA 1
ATOM 694 C C . TRP A 1 106 ? 9.408 -20.006 -18.560 1.00 13.41 105 TRP A C 1
ATOM 695 O O . TRP A 1 106 ? 9.422 -19.146 -17.666 1.00 16.12 105 TRP A O 1
ATOM 706 N N . GLN A 1 107 ? 10.423 -20.331 -19.338 1.00 13.41 106 GLN A N 1
ATOM 707 C CA . GLN A 1 107 ? 11.687 -19.657 -19.212 1.00 13.85 106 GLN A CA 1
ATOM 708 C C . GLN A 1 107 ? 12.055 -19.059 -20.571 1.00 13.14 106 GLN A C 1
ATOM 709 O O . GLN A 1 107 ? 12.384 -19.780 -21.503 1.00 15.40 106 GLN A O 1
ATOM 715 N N . PHE A 1 108 ? 12.033 -17.727 -20.667 1.00 13.89 107 PHE A N 1
ATOM 716 C CA . PHE A 1 108 ? 12.355 -16.996 -21.877 1.00 13.36 107 PHE A CA 1
ATOM 717 C C . PHE A 1 108 ? 13.847 -16.687 -21.869 1.00 13.53 107 PHE A C 1
ATOM 718 O O . PHE A 1 108 ? 14.314 -16.076 -20.889 1.00 15.16 107 PHE A O 1
ATOM 726 N N . ASN A 1 109 ? 14.566 -17.110 -22.895 1.00 13.04 108 ASN A N 1
ATOM 727 C CA . ASN A 1 109 ? 16.023 -16.944 -22.946 1.00 14.26 108 ASN A CA 1
ATOM 728 C C . ASN A 1 109 ? 16.428 -15.868 -23.944 1.00 13.2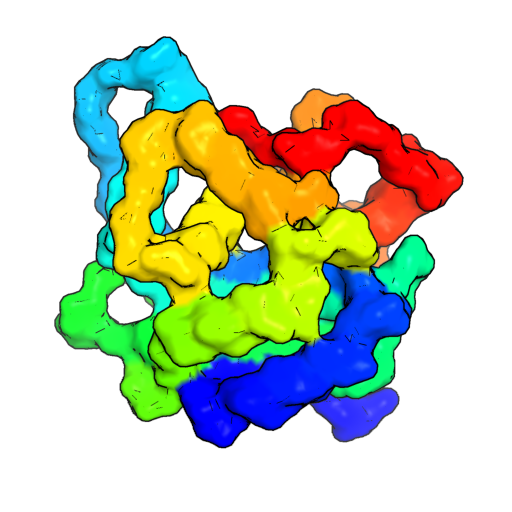3 108 ASN A C 1
ATOM 729 O O . ASN A 1 109 ? 16.056 -16.011 -25.131 1.00 14.50 108 ASN A O 1
ATOM 734 N N . PHE A 1 110 ? 17.108 -14.820 -23.502 1.00 14.04 109 PHE A N 1
ATOM 735 C CA . PHE A 1 110 ? 17.319 -13.633 -24.331 1.00 14.28 109 PHE A CA 1
ATOM 736 C C . PHE A 1 110 ? 18.724 -13.563 -24.911 1.00 16.17 109 PHE A C 1
ATOM 737 O O . PHE A 1 110 ? 19.700 -14.119 -24.390 1.00 16.20 109 PHE A O 1
ATOM 745 N N . THR A 1 111 ? 18.810 -12.830 -26.014 1.00 16.16 110 THR A N 1
ATOM 746 C CA . THR A 1 111 ? 20.079 -12.685 -26.752 1.00 16.79 110 THR A CA 1
ATOM 747 C C . THR A 1 111 ? 21.163 -12.065 -25.871 1.00 15.90 110 THR A C 1
ATOM 748 O O . THR A 1 111 ? 20.940 -11.120 -25.103 1.00 17.87 110 THR A O 1
ATOM 752 N N . PHE A 1 112 ? 22.392 -12.580 -25.9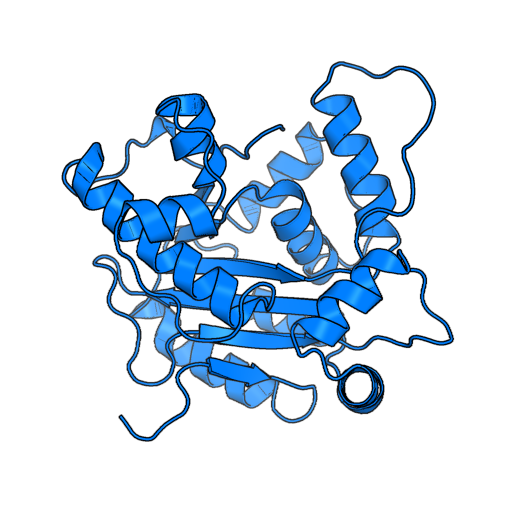55 1.00 16.80 111 PHE A N 1
ATOM 753 C CA . PHE A 1 112 ? 23.492 -12.067 -25.118 1.00 16.83 111 PHE A CA 1
ATOM 754 C C . PHE A 1 112 ? 24.774 -12.487 -25.807 1.00 17.18 111 PHE A C 1
ATOM 755 O O . PHE A 1 112 ? 24.787 -13.551 -26.477 1.00 20.29 111 PHE A O 1
ATOM 763 N N . ASN A 1 113 ? 25.848 -11.716 -25.687 1.00 17.29 112 ASN A N 1
ATOM 764 C CA . ASN A 1 113 ? 27.083 -11.912 -26.415 1.00 18.66 112 ASN A CA 1
ATOM 765 C C . ASN A 1 113 ? 28.234 -11.677 -25.425 1.00 18.51 112 ASN A C 1
ATOM 766 O O . ASN A 1 113 ? 28.472 -10.552 -25.006 1.00 21.78 112 ASN A O 1
ATOM 771 N N . LEU A 1 114 ? 28.927 -12.753 -25.032 1.00 19.58 113 LEU A N 1
ATOM 772 C CA . LEU A 1 114 ? 29.966 -12.633 -24.021 1.00 20.90 113 LEU A CA 1
ATOM 773 C C . LEU A 1 114 ? 31.151 -11.809 -24.499 1.00 23.94 113 LEU A C 1
ATOM 774 O O . LEU A 1 114 ? 31.934 -11.263 -23.733 1.00 27.80 113 LEU A O 1
ATOM 779 N N . GLN A 1 115 ? 31.316 -11.739 -25.817 1.00 24.59 114 GLN A N 1
ATOM 780 C CA . GLN A 1 115 ? 32.462 -10.964 -26.317 1.00 26.54 114 GLN A CA 1
ATOM 781 C C . GLN A 1 115 ? 32.126 -9.481 -26.352 1.00 26.89 114 GLN A C 1
ATOM 782 O O . GLN A 1 115 ? 32.981 -8.619 -26.154 1.00 33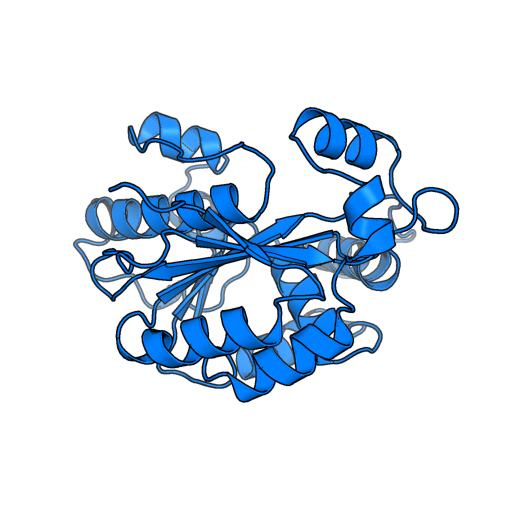.25 114 GLN A O 1
ATOM 788 N N . ASP A 1 116 ? 30.878 -9.082 -26.631 1.00 26.42 115 ASP A N 1
ATOM 789 C CA . ASP A 1 116 ? 30.543 -7.702 -26.897 1.00 29.80 115 ASP A CA 1
ATOM 790 C C . ASP A 1 116 ? 29.832 -6.976 -25.758 1.00 25.01 115 ASP A C 1
ATOM 791 O O . ASP A 1 116 ? 29.903 -5.728 -25.673 1.00 30.46 115 ASP A O 1
ATOM 796 N N . ASP A 1 117 ? 29.107 -7.720 -24.922 1.00 21.51 116 ASP A N 1
ATOM 797 C CA . ASP A 1 117 ? 28.180 -7.135 -23.963 1.00 20.97 116 ASP A CA 1
ATOM 798 C C . ASP A 1 117 ? 28.861 -6.908 -22.622 1.00 20.06 116 ASP A C 1
ATOM 799 O O . ASP A 1 117 ? 29.842 -7.573 -22.320 1.00 25.76 116 ASP A O 1
ATOM 804 N N . MET A 1 118 ? 28.305 -5.953 -21.878 1.00 20.98 117 MET A N 1
ATOM 805 C CA . MET A 1 118 ? 28.830 -5.642 -20.554 1.00 20.41 117 MET A CA 1
ATOM 806 C C . MET A 1 118 ? 28.273 -6.559 -19.489 1.00 17.91 117 MET A C 1
ATOM 807 O O . MET A 1 118 ? 27.109 -6.991 -19.607 1.00 17.47 117 MET A O 1
ATOM 816 N N . TYR A 1 119 ? 29.007 -6.838 -18.421 1.00 16.11 118 TYR A N 1
ATOM 817 C CA . TYR A 1 119 ? 28.479 -7.747 -17.384 1.00 16.17 118 TYR A CA 1
ATOM 818 C C . TYR A 1 119 ? 29.430 -7.825 -16.218 1.00 15.16 118 TYR A C 1
ATOM 819 O O . TYR A 1 119 ? 30.632 -7.533 -16.415 1.00 19.50 118 TYR A O 1
ATOM 828 N N . ALA A 1 120 ? 28.946 -8.238 -15.072 1.00 15.36 119 ALA A N 1
ATOM 829 C CA . ALA A 1 120 ? 29.874 -8.577 -14.006 1.00 15.21 119 ALA A CA 1
ATOM 830 C C . ALA A 1 120 ? 30.410 -9.970 -14.295 1.00 14.66 119 ALA A C 1
ATOM 831 O O . ALA A 1 120 ? 29.565 -10.846 -14.430 1.00 16.11 119 ALA A O 1
ATOM 833 N N . PRO A 1 121 ? 31.714 -10.175 -14.385 1.00 16.00 120 PRO A N 1
ATOM 834 C CA . PRO A 1 121 ? 32.227 -11.536 -14.607 1.00 16.91 120 PRO A CA 1
ATOM 835 C C . PRO A 1 121 ? 31.716 -12.526 -13.578 1.00 16.35 120 PRO A C 1
ATOM 836 O O . PRO A 1 121 ? 31.408 -13.673 -13.957 1.00 17.00 120 PRO A O 1
ATOM 840 N N . GLU A 1 122 ? 31.621 -12.100 -12.318 1.00 16.30 121 GLU A N 1
ATOM 841 C CA . GLU A 1 122 ? 31.121 -13.046 -11.304 1.00 15.46 121 GLU A CA 1
ATOM 842 C C . GLU A 1 122 ? 29.728 -13.594 -11.655 1.00 14.87 121 GLU A C 1
ATOM 843 O O . GLU A 1 122 ? 29.394 -14.764 -11.443 1.00 15.79 121 GLU A O 1
ATOM 849 N N . SER A 1 123 ? 28.875 -12.713 -12.170 1.00 15.09 122 SER A N 1
ATOM 850 C CA . SER A 1 123 ? 27.486 -13.131 -12.457 1.00 15.12 122 SER A CA 1
ATOM 851 C C . SER A 1 123 ? 27.437 -14.117 -13.600 1.00 14.59 122 SER A C 1
ATOM 852 O O . SER A 1 123 ? 26.659 -15.063 -13.603 1.00 17.28 122 SER A O 1
ATOM 855 N N . ILE A 1 124 ? 28.288 -13.881 -14.612 1.00 16.71 123 ILE A N 1
ATOM 856 C CA . ILE A 1 124 ? 28.338 -14.825 -15.761 1.00 16.04 123 ILE A CA 1
ATOM 857 C C . ILE A 1 124 ? 28.804 -16.180 -15.262 1.00 15.33 123 ILE A C 1
ATOM 858 O O . ILE A 1 124 ? 28.311 -17.231 -15.671 1.00 17.40 123 ILE A O 1
ATOM 863 N N . GLU A 1 125 ? 29.772 -16.171 -14.349 1.00 16.36 124 GLU A N 1
ATOM 864 C CA . GLU A 1 125 ? 30.258 -17.442 -13.819 1.00 15.61 124 GLU A CA 1
ATOM 865 C C . GLU A 1 125 ? 29.154 -18.147 -13.040 1.00 14.64 124 GLU A C 1
ATOM 866 O O . GLU A 1 125 ? 28.927 -19.359 -13.144 1.00 16.83 124 GLU A O 1
ATOM 872 N N . LEU A 1 126 ? 28.437 -17.392 -12.224 1.00 15.36 125 LEU A N 1
ATOM 873 C CA . LEU A 1 126 ? 27.336 -17.999 -11.435 1.00 15.06 125 LEU A CA 1
ATOM 874 C C . LEU A 1 126 ? 26.261 -18.545 -12.365 1.00 14.42 125 LEU A C 1
ATOM 875 O O . LEU A 1 126 ? 25.744 -19.652 -12.145 1.00 17.82 125 LEU A O 1
ATOM 880 N N . LEU A 1 127 ? 25.936 -17.756 -13.399 1.00 15.35 126 LEU A N 1
ATOM 881 C CA . LEU A 1 127 ? 24.888 -18.239 -14.325 1.00 15.73 126 LEU A CA 1
ATOM 882 C C . LEU A 1 127 ? 25.333 -19.477 -15.087 1.00 16.49 126 LEU A C 1
ATOM 883 O O . LEU A 1 127 ? 24.584 -20.419 -15.370 1.00 17.25 126 LEU A O 1
ATOM 888 N N . THR A 1 128 ? 26.606 -19.487 -15.497 1.00 16.47 127 THR A N 1
ATOM 889 C CA . THR A 1 128 ? 27.178 -20.629 -16.181 1.00 17.43 127 THR A CA 1
ATOM 890 C C . THR A 1 128 ? 27.100 -21.877 -15.313 1.00 17.37 127 THR A C 1
ATOM 891 O O . THR A 1 128 ? 26.640 -22.950 -15.761 1.00 20.57 127 THR A O 1
ATOM 895 N N . LYS A 1 129 ? 27.544 -21.756 -14.069 1.00 17.93 128 LYS A N 1
ATOM 896 C CA . LYS A 1 129 ? 27.488 -22.911 -13.154 1.00 18.30 128 LYS A CA 1
ATOM 897 C C . LYS A 1 129 ? 26.040 -23.326 -12.916 1.00 19.12 128 LYS A C 1
ATOM 898 O O . LYS A 1 129 ? 25.773 -24.507 -12.634 1.00 22.62 128 LYS A O 1
ATOM 904 N N . SER A 1 130 ? 25.105 -22.397 -13.026 1.00 18.35 129 SER A N 1
ATOM 905 C CA . SER A 1 130 ? 23.686 -22.661 -12.765 1.00 19.38 129 SER A CA 1
ATOM 906 C C . SER A 1 130 ? 22.997 -23.262 -13.974 1.00 17.23 129 SER A C 1
ATOM 907 O O . SER A 1 130 ? 21.818 -23.629 -13.858 1.00 20.34 129 SER A O 1
ATOM 910 N N . GLY A 1 131 ? 23.718 -23.352 -15.109 1.00 20.91 130 GLY A N 1
ATOM 911 C CA . GLY A 1 131 ? 23.196 -24.011 -16.295 1.00 21.87 130 GLY A CA 1
ATOM 912 C C . GLY A 1 131 ? 22.849 -23.195 -17.518 1.00 21.45 130 GLY A C 1
ATOM 913 O O . GLY A 1 131 ? 22.352 -23.681 -18.566 1.00 24.34 130 GLY A O 1
ATOM 914 N N . ILE A 1 132 ? 23.101 -21.885 -17.527 1.00 20.09 131 ILE A N 1
ATOM 915 C CA . ILE A 1 132 ? 22.908 -21.062 -18.725 1.00 20.18 131 ILE A CA 1
ATOM 916 C C . ILE A 1 132 ? 23.845 -21.489 -19.838 1.00 21.14 131 ILE A C 1
ATOM 917 O O . ILE A 1 132 ? 25.056 -21.644 -19.626 1.00 23.03 131 ILE A O 1
ATOM 922 N N . ASP A 1 133 ? 23.238 -21.654 -21.011 1.00 20.64 132 ASP A N 1
ATOM 923 C CA . ASP A 1 133 ? 23.983 -21.987 -22.246 1.00 22.30 132 ASP A CA 1
ATOM 924 C C . ASP A 1 133 ? 24.262 -20.718 -23.022 1.00 19.21 132 ASP A C 1
ATOM 925 O O . ASP A 1 133 ? 23.515 -20.300 -23.908 1.00 20.05 132 ASP A O 1
ATOM 930 N N . PHE A 1 134 ? 25.356 -20.054 -22.648 1.00 20.24 133 PHE A N 1
ATOM 931 C CA . PHE A 1 134 ? 25.576 -18.737 -23.249 1.00 20.35 133 PHE A CA 1
ATOM 932 C C . PHE A 1 134 ? 25.716 -18.808 -24.762 1.00 20.44 133 PHE A C 1
ATOM 933 O O . PHE A 1 134 ? 25.306 -17.908 -25.486 1.00 19.73 133 PHE A O 1
ATOM 941 N N . LYS A 1 135 ? 26.303 -19.889 -25.305 1.00 20.65 134 LYS A N 1
ATOM 942 C CA . LYS A 1 135 ? 26.457 -19.941 -26.738 1.00 22.10 134 LYS A CA 1
ATOM 943 C C . LYS A 1 135 ? 25.082 -19.938 -27.418 1.00 21.63 134 LYS A C 1
ATOM 944 O O . LYS A 1 135 ? 24.819 -19.310 -28.424 1.00 21.62 134 LYS A O 1
ATOM 950 N N . LYS A 1 136 ? 24.132 -20.661 -26.827 1.00 20.51 135 LYS A N 1
ATOM 951 C CA . LYS A 1 136 ? 22.786 -20.727 -27.377 1.00 21.20 135 LYS A CA 1
ATOM 952 C C . LYS A 1 136 ? 22.078 -19.392 -27.236 1.00 20.36 135 LYS A C 1
ATOM 953 O O . LYS A 1 136 ? 21.334 -19.032 -28.169 1.00 19.72 135 LYS A O 1
ATOM 959 N N . HIS A 1 137 ? 22.310 -18.660 -26.146 1.00 19.38 136 HIS A N 1
ATOM 960 C CA . HIS A 1 137 ? 21.702 -17.336 -26.060 1.00 17.60 136 HIS A CA 1
ATOM 961 C C . HIS A 1 137 ? 22.262 -16.445 -27.172 1.00 16.11 136 HIS A C 1
ATOM 962 O O . HIS A 1 137 ? 21.554 -15.547 -27.661 1.00 19.14 136 HIS A O 1
ATOM 969 N N . GLN A 1 138 ? 23.523 -16.681 -27.576 1.00 18.37 137 GLN A N 1
ATOM 970 C CA . GLN A 1 138 ? 24.079 -15.800 -28.603 1.00 19.83 137 GLN A CA 1
ATOM 971 C C . GLN A 1 138 ? 23.448 -16.152 -29.943 1.00 20.76 137 GLN A C 1
ATOM 972 O O . GLN A 1 138 ? 23.156 -15.298 -30.785 1.00 23.29 137 GLN A O 1
ATOM 978 N N . GLU A 1 139 ? 23.213 -17.448 -30.142 1.00 19.65 138 GLU A N 1
ATOM 979 C CA . GLU A 1 139 ? 22.689 -17.909 -31.414 1.00 23.14 138 GLU A CA 1
ATOM 980 C C . GLU A 1 139 ? 21.177 -17.725 -31.577 1.00 23.35 138 GLU A C 1
ATOM 981 O O . GLU A 1 139 ? 20.805 -17.227 -32.658 1.00 24.22 138 GLU A O 1
ATOM 987 N N . VAL A 1 140 ? 20.374 -18.148 -30.583 1.00 21.34 139 VAL A N 1
ATOM 988 C CA . VAL A 1 140 ? 18.908 -18.090 -30.826 1.00 20.49 139 VAL A CA 1
ATOM 989 C C . VAL A 1 140 ? 18.222 -17.441 -29.646 1.00 18.49 139 VAL A C 1
ATOM 990 O O . VAL A 1 140 ? 17.058 -17.659 -29.355 1.00 21.31 139 VAL A O 1
ATOM 994 N N . GLY A 1 141 ? 18.966 -16.607 -28.894 1.00 16.75 140 GLY A N 1
ATOM 995 C CA . GLY A 1 141 ? 18.272 -15.899 -27.829 1.00 16.89 140 GLY A CA 1
ATOM 996 C C . GLY A 1 141 ? 17.230 -14.954 -28.382 1.00 17.38 140 GLY A C 1
ATOM 997 O O . GLY A 1 141 ? 17.341 -14.418 -29.487 1.00 20.65 140 GLY A O 1
ATOM 998 N N . ILE A 1 142 ? 16.185 -14.703 -27.605 1.00 16.22 141 ILE A N 1
ATOM 999 C CA . ILE A 1 142 ? 15.130 -13.784 -28.029 1.00 15.12 141 ILE A CA 1
ATOM 1000 C C . ILE A 1 142 ? 15.581 -12.337 -28.026 1.00 17.37 141 ILE A C 1
ATOM 1001 O O . ILE A 1 142 ? 16.314 -11.919 -27.146 1.00 16.80 141 ILE A O 1
ATOM 1006 N N . GLU A 1 143 ? 15.098 -11.523 -28.977 1.00 19.29 142 GLU A N 1
ATOM 1007 C CA . GLU A 1 143 ? 15.276 -10.080 -28.847 1.00 21.50 142 GLU A CA 1
ATOM 1008 C C . GLU A 1 143 ? 14.248 -9.515 -27.876 1.00 20.16 142 GLU A C 1
ATOM 1009 O O . GLU A 1 143 ? 13.045 -9.769 -28.114 1.00 21.22 142 GLU A O 1
ATOM 1015 N N . PRO A 1 144 ? 14.676 -8.812 -26.823 1.00 21.31 143 PRO A N 1
ATOM 1016 C CA . PRO A 1 144 ? 13.689 -8.280 -25.868 1.00 20.98 143 PRO A CA 1
ATOM 1017 C C . PRO A 1 144 ? 12.531 -7.554 -26.502 1.00 22.28 143 PRO A C 1
ATOM 1018 O O . PRO A 1 144 ? 11.403 -7.594 -26.018 1.00 26.06 143 PRO A O 1
ATOM 1022 N N . ALA A 1 145 ? 12.789 -6.840 -27.585 1.00 22.64 144 ALA A N 1
ATOM 1023 C CA . ALA A 1 145 ? 11.760 -6.079 -28.249 1.00 25.97 144 ALA A CA 1
ATOM 1024 C C . ALA A 1 145 ? 10.674 -6.953 -28.841 1.00 25.21 144 ALA A C 1
ATOM 1025 O O . ALA A 1 145 ? 9.475 -6.631 -28.797 1.00 26.43 144 ALA A O 1
ATOM 1027 N N . ASP A 1 146 ? 11.059 -8.084 -29.428 1.00 23.34 145 ASP A N 1
ATOM 1028 C CA . ASP A 1 146 ? 10.091 -9.048 -29.978 1.00 21.35 145 ASP A CA 1
ATOM 1029 C C . ASP A 1 146 ? 9.219 -9.603 -28.856 1.00 18.91 145 ASP A C 1
ATOM 1030 O O . ASP A 1 146 ? 8.004 -9.748 -28.970 1.00 21.32 145 ASP A O 1
ATOM 1035 N N . PHE A 1 147 ? 9.859 -9.940 -27.746 1.00 17.35 146 PHE A N 1
ATOM 1036 C CA . PHE A 1 147 ? 9.112 -10.428 -26.583 1.00 17.78 146 PHE A CA 1
ATOM 1037 C C . PHE A 1 147 ? 8.174 -9.384 -26.080 1.00 18.39 146 PHE A C 1
ATOM 1038 O O . PHE A 1 147 ? 7.014 -9.627 -25.733 1.00 19.90 146 PHE A O 1
ATOM 1046 N N . ALA A 1 148 ? 8.673 -8.161 -26.012 1.00 21.33 147 ALA A N 1
ATOM 1047 C CA . ALA A 1 148 ? 7.845 -7.105 -25.419 1.00 22.65 147 ALA A CA 1
ATOM 1048 C C . ALA A 1 148 ? 6.586 -6.829 -26.225 1.00 19.86 147 ALA A C 1
ATOM 1049 O O . ALA A 1 148 ? 5.498 -6.663 -25.643 1.00 18.63 147 ALA A O 1
ATOM 1051 N N . GLU A 1 149 ? 6.667 -6.774 -27.558 1.00 22.39 148 GLU A N 1
ATOM 1052 C CA . GLU A 1 149 ? 5.470 -6.618 -28.362 1.00 20.29 148 GLU A CA 1
ATOM 1053 C C . GLU A 1 149 ? 4.423 -7.679 -28.025 1.00 16.22 148 GLU A C 1
ATOM 1054 O O . GLU A 1 149 ? 3.237 -7.367 -27.876 1.00 19.80 148 GLU A O 1
ATOM 1060 N N . LEU A 1 150 ? 4.855 -8.928 -27.904 1.00 15.31 149 LEU A N 1
ATOM 1061 C CA . LEU A 1 150 ? 3.934 -10.024 -27.589 1.00 14.44 149 LEU A CA 1
ATOM 1062 C C . LEU A 1 150 ? 3.393 -9.912 -26.174 1.00 14.37 149 LEU A C 1
ATOM 1063 O O . LEU A 1 150 ? 2.215 -10.168 -25.911 1.00 15.49 149 LEU A O 1
ATOM 1068 N N . LEU A 1 151 ? 4.270 -9.554 -25.225 1.00 14.22 150 LEU A N 1
ATOM 1069 C CA . LEU A 1 151 ? 3.833 -9.471 -23.837 1.00 14.00 150 LEU A CA 1
ATOM 1070 C C . LEU A 1 151 ? 2.779 -8.386 -23.670 1.00 12.58 150 LEU A C 1
ATOM 1071 O O . LEU A 1 151 ? 1.767 -8.582 -23.014 1.00 13.96 150 LEU A O 1
ATOM 1076 N N . ILE A 1 152 ? 2.996 -7.233 -24.291 1.00 12.92 151 ILE A N 1
ATOM 1077 C CA . ILE A 1 152 ? 2.041 -6.140 -24.118 1.00 13.52 151 ILE A CA 1
ATOM 1078 C C . ILE A 1 152 ? 0.684 -6.542 -24.638 1.00 13.99 151 ILE A C 1
ATOM 1079 O O . ILE A 1 152 ? -0.330 -6.190 -24.026 1.00 16.71 151 ILE A O 1
ATOM 1084 N N . GLY A 1 153 ? 0.638 -7.287 -25.733 1.00 15.59 152 GLY A N 1
ATOM 1085 C CA . GLY A 1 153 ? -0.682 -7.675 -26.282 1.00 15.83 152 GLY A CA 1
ATOM 1086 C C . GLY A 1 153 ? -1.195 -8.950 -25.701 1.00 14.08 152 GLY A C 1
ATOM 1087 O O . GLY A 1 153 ? -2.226 -9.420 -26.158 1.00 18.99 152 GLY A O 1
ATOM 1088 N N . SER A 1 154 ? -0.579 -9.564 -24.710 1.00 14.77 153 SER A N 1
ATOM 1089 C CA . SER A 1 154 ? -0.869 -10.933 -24.296 1.00 14.51 153 SER A CA 1
ATOM 1090 C C . SER A 1 154 ? -2.085 -11.044 -23.396 1.00 15.06 153 SER A C 1
ATOM 1091 O O . SER A 1 154 ? -2.650 -12.150 -23.315 1.00 16.05 153 SER A O 1
ATOM 1094 N N . GLY A 1 155 ? -2.459 -9.981 -22.715 1.00 14.09 154 GLY A N 1
ATOM 1095 C CA . GLY A 1 155 ? -3.474 -10.040 -21.651 1.00 15.40 154 GLY A CA 1
ATOM 1096 C C . GLY A 1 155 ? -2.788 -10.155 -20.289 1.00 14.13 154 GLY A C 1
ATOM 1097 O O . GLY A 1 155 ? -3.512 -10.081 -19.287 1.00 16.01 154 GLY A O 1
ATOM 1098 N N . LEU A 1 156 ? -1.459 -10.327 -20.197 1.00 12.59 155 LEU A N 1
ATOM 1099 C CA . LEU A 1 156 ? -0.856 -10.461 -18.872 1.00 12.51 155 LEU A CA 1
ATOM 1100 C C . LEU A 1 156 ? -0.622 -9.083 -18.251 1.00 11.90 155 LEU A C 1
ATOM 1101 O O . LEU A 1 156 ? -0.602 -9.029 -16.995 1.00 13.29 155 LEU A O 1
ATOM 1106 N N . VAL A 1 157 ? -0.383 -8.044 -19.082 1.00 12.67 156 VAL A N 1
ATOM 1107 C CA . VAL A 1 157 ? -0.125 -6.711 -18.496 1.00 12.59 156 VAL A CA 1
ATOM 1108 C C . VAL A 1 157 ? -1.292 -5.768 -18.775 1.00 12.53 156 VAL A C 1
ATOM 1109 O O . VAL A 1 157 ? -2.117 -6.103 -19.637 1.00 14.86 156 VAL A O 1
ATOM 1113 N N . LEU A 1 158 ? -1.373 -4.656 -18.072 1.00 13.92 157 LEU A N 1
ATOM 1114 C CA . LEU A 1 158 ? -2.443 -3.662 -18.239 1.00 14.37 157 LEU A CA 1
ATOM 1115 C C . LEU A 1 158 ? -3.811 -4.223 -17.843 1.00 17.14 157 LEU A C 1
ATOM 1116 O O . LEU A 1 158 ? -4.881 -3.716 -18.190 1.00 18.99 157 LEU A O 1
ATOM 1121 N N . GLN A 1 159 ? -3.843 -5.315 -17.087 1.00 16.11 158 GLN A N 1
ATOM 1122 C CA . GLN A 1 159 ? -5.100 -5.947 -16.750 1.00 16.17 158 GLN A CA 1
ATOM 1123 C C . GLN A 1 159 ? -5.213 -6.215 -15.242 1.00 13.79 158 GLN A C 1
ATOM 1124 O O . GLN A 1 159 ? -4.456 -6.999 -14.678 1.00 15.24 158 GLN A O 1
ATOM 1130 N N . GLU A 1 160 ? -6.228 -5.597 -14.645 1.00 18.55 159 GLU A N 1
ATOM 1131 C CA . GLU A 1 160 ? -6.461 -5.752 -13.219 1.00 20.98 159 GLU A CA 1
ATOM 1132 C C . GLU A 1 160 ? -6.831 -7.186 -12.859 1.00 19.51 159 GLU A C 1
ATOM 1133 O O . GLU A 1 160 ? -6.755 -7.641 -11.698 1.00 21.45 159 GLU A O 1
ATOM 1139 N N . GLU A 1 161 ? -7.269 -7.954 -13.846 1.00 16.93 160 GLU A N 1
ATOM 1140 C CA . GLU A 1 161 ? -7.658 -9.351 -13.654 1.00 18.67 160 GLU A CA 1
ATOM 1141 C C . GLU A 1 161 ? -6.496 -10.306 -13.377 1.00 15.70 160 GLU A C 1
ATOM 1142 O O . GLU A 1 161 ? -6.698 -11.456 -12.947 1.00 15.93 160 GLU A O 1
ATOM 1148 N N . VAL A 1 162 ? -5.299 -9.841 -13.657 1.00 13.52 161 VAL A N 1
ATOM 1149 C CA . VAL A 1 162 ? -4.089 -10.651 -13.530 1.00 11.88 161 VAL A CA 1
ATOM 1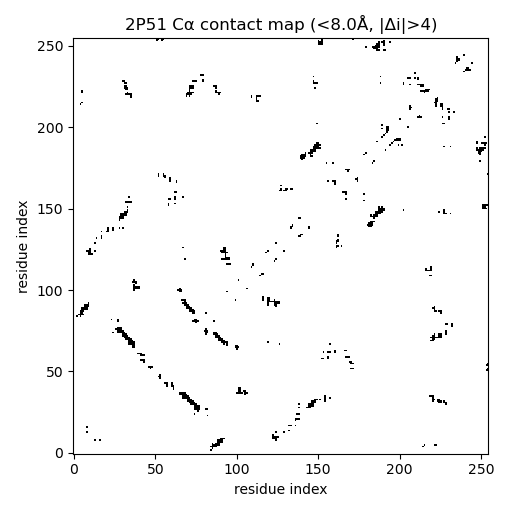150 C C . VAL A 1 162 ? -3.281 -10.138 -12.360 1.00 11.87 161 VAL A C 1
ATOM 1151 O O . VAL A 1 162 ? -3.077 -8.924 -12.214 1.00 15.68 161 VAL A O 1
ATOM 1155 N N . THR A 1 163 ? -2.827 -11.053 -11.506 1.00 12.43 162 THR A N 1
ATOM 1156 C CA . THR A 1 163 ? -2.007 -10.687 -10.345 1.00 12.93 162 THR A CA 1
ATOM 1157 C C . THR A 1 163 ? -0.546 -11.070 -10.622 1.00 12.24 162 THR A C 1
ATOM 1158 O O . THR A 1 163 ? -0.362 -12.216 -11.002 1.00 14.17 162 THR A O 1
ATOM 1162 N N . TRP A 1 164 ? 0.387 -10.164 -10.426 1.00 11.43 163 TRP A N 1
ATOM 1163 C CA . TRP A 1 164 ? 1.803 -10.517 -10.572 1.00 11.08 163 TRP A CA 1
ATOM 1164 C C . TRP A 1 164 ? 2.446 -10.734 -9.209 1.00 10.79 163 TRP A C 1
ATOM 1165 O O . TRP A 1 164 ? 2.216 -9.947 -8.271 1.00 13.24 163 TRP A O 1
ATOM 1176 N N . ILE A 1 165 ? 3.213 -11.802 -9.076 1.00 10.88 164 ILE A N 1
ATOM 1177 C CA . ILE A 1 165 ? 3.891 -12.191 -7.832 1.00 11.44 164 ILE A CA 1
ATOM 1178 C C . ILE A 1 165 ? 5.380 -12.166 -8.060 1.00 11.43 164 ILE A C 1
ATOM 1179 O O . ILE A 1 165 ? 5.851 -12.723 -9.050 1.00 12.50 164 ILE A O 1
ATOM 1184 N N . THR A 1 166 ? 6.124 -11.504 -7.147 1.00 11.46 165 THR A N 1
ATOM 1185 C CA . THR A 1 166 ? 7.568 -11.331 -7.351 1.00 11.39 165 THR A CA 1
ATOM 1186 C C . THR A 1 166 ? 8.256 -11.517 -6.017 1.00 11.32 165 THR A C 1
ATOM 1187 O O . THR A 1 166 ? 7.601 -11.731 -4.994 1.00 13.09 165 THR A O 1
ATOM 1191 N N . PHE A 1 167 ? 9.600 -11.435 -6.050 1.00 11.52 166 PHE A N 1
ATOM 1192 C CA . PHE A 1 167 ? 10.356 -11.508 -4.791 1.00 12.70 166 PHE A CA 1
ATOM 1193 C C . PHE A 1 167 ? 11.530 -10.535 -4.915 1.00 12.72 166 PHE A C 1
ATOM 1194 O O . PHE A 1 167 ? 12.396 -10.735 -5.811 1.00 15.18 166 PHE A O 1
ATOM 1202 N N . HIS A 1 168 ? 11.609 -9.533 -4.044 1.00 12.95 167 HIS A N 1
ATOM 1203 C CA . HIS A 1 168 ? 12.715 -8.556 -4.021 1.00 14.07 167 HIS A CA 1
ATOM 1204 C C . HIS A 1 168 ? 12.886 -7.989 -5.424 1.00 13.88 167 HIS A C 1
ATOM 1205 O O . HIS A 1 168 ? 13.904 -8.154 -6.124 1.00 15.78 167 HIS A O 1
ATOM 1212 N N . SER A 1 169 ? 11.815 -7.349 -5.852 1.00 13.83 168 SER A N 1
ATOM 1213 C CA . SER A 1 169 ? 11.456 -7.245 -7.244 1.00 16.90 168 SER A CA 1
ATOM 1214 C C . SER A 1 169 ? 11.961 -6.014 -7.991 1.00 16.24 168 SER A C 1
ATOM 1215 O O . SER A 1 169 ? 11.604 -5.893 -9.162 1.00 15.86 168 SER A O 1
ATOM 1218 N N . GLY A 1 170 ? 12.731 -5.087 -7.398 1.00 15.30 169 GLY A N 1
ATOM 1219 C CA . GLY A 1 170 ? 13.066 -3.830 -8.092 1.00 15.03 169 GLY A CA 1
ATOM 1220 C C . GLY A 1 170 ? 13.731 -4.091 -9.436 1.00 15.46 169 GLY A C 1
ATOM 1221 O O . GLY A 1 170 ? 13.320 -3.546 -10.472 1.00 16.01 169 GLY A O 1
ATOM 1222 N N . TYR A 1 171 ? 14.803 -4.885 -9.440 1.00 14.74 170 TYR A N 1
ATOM 1223 C CA . TYR A 1 171 ? 15.480 -5.143 -10.712 1.00 13.98 170 TYR A CA 1
ATOM 1224 C C . TYR A 1 171 ? 14.605 -5.945 -11.657 1.00 13.50 170 TYR A C 1
ATOM 1225 O O . TYR A 1 171 ? 14.591 -5.626 -12.861 1.00 14.00 170 TYR A O 1
ATOM 1234 N N . ASP A 1 172 ? 13.935 -6.972 -11.165 1.00 13.51 171 ASP A N 1
ATOM 1235 C CA . ASP A 1 172 ? 13.140 -7.851 -12.007 1.00 13.92 171 ASP A CA 1
ATOM 1236 C C . ASP A 1 172 ? 12.051 -7.064 -12.738 1.00 13.61 171 ASP A C 1
ATOM 1237 O O . ASP A 1 172 ? 11.860 -7.168 -13.974 1.00 15.00 171 ASP A O 1
ATOM 1242 N N . PHE A 1 173 ? 11.321 -6.222 -11.973 1.00 14.22 172 PHE A N 1
ATOM 1243 C CA . PHE A 1 173 ? 10.271 -5.408 -12.610 1.00 14.63 172 PHE A CA 1
ATOM 1244 C C . PHE A 1 173 ? 10.914 -4.365 -13.533 1.00 16.11 172 PHE A C 1
ATOM 1245 O O . PHE A 1 173 ? 10.355 -4.058 -14.608 1.00 16.33 172 PHE A O 1
ATOM 1253 N N . ALA A 1 174 ? 12.046 -3.771 -13.157 1.00 14.66 173 ALA A N 1
ATOM 1254 C CA . ALA A 1 174 ? 12.698 -2.776 -14.018 1.00 14.10 173 ALA A CA 1
ATOM 1255 C C . ALA A 1 174 ? 13.057 -3.418 -15.353 1.00 14.41 173 ALA A C 1
ATOM 1256 O O . ALA A 1 174 ? 12.907 -2.779 -16.424 1.00 15.47 173 ALA A O 1
ATOM 1258 N N . TYR A 1 175 ? 13.533 -4.674 -15.344 1.00 14.39 174 TYR A N 1
ATOM 1259 C CA . TYR A 1 175 ? 13.904 -5.303 -16.633 1.00 13.98 174 TYR A CA 1
ATOM 1260 C C . TYR A 1 175 ? 12.676 -5.514 -17.504 1.00 13.81 174 TYR A C 1
ATOM 1261 O O . TYR A 1 175 ? 12.804 -5.368 -18.729 1.00 15.92 174 TYR A O 1
ATOM 1270 N N . LEU A 1 176 ? 11.533 -5.826 -16.909 1.00 15.43 175 LEU A N 1
ATOM 1271 C CA . LEU A 1 176 ? 10.353 -6.016 -17.744 1.00 15.07 175 LEU A CA 1
ATOM 1272 C C . LEU A 1 176 ? 9.891 -4.657 -18.263 1.00 16.47 175 LEU A C 1
ATOM 1273 O O . LEU A 1 176 ? 9.478 -4.544 -19.435 1.00 16.87 175 LEU A O 1
ATOM 1282 N N . LEU A 1 177 ? 9.989 -3.626 -17.382 1.00 15.37 176 LEU A N 1
ATOM 1283 C CA . LEU A 1 177 ? 9.566 -2.315 -17.957 1.00 14.33 176 LEU A CA 1
ATOM 1284 C C . LEU A 1 177 ? 10.496 -1.851 -19.044 1.00 16.78 176 LEU A C 1
ATOM 1285 O O . LEU A 1 177 ? 10.059 -1.286 -20.072 1.00 19.08 176 LEU A O 1
ATOM 1290 N N . LYS A 1 178 ? 11.788 -2.052 -18.884 1.00 14.83 177 LYS A N 1
ATOM 1291 C CA . LYS A 1 178 ? 12.778 -1.730 -19.926 1.00 14.53 177 LYS A CA 1
ATOM 1292 C C . LYS A 1 178 ? 12.455 -2.455 -21.225 1.00 16.59 177 LYS A C 1
ATOM 1293 O O . LYS A 1 178 ? 12.486 -1.934 -22.337 1.00 19.80 177 LYS A O 1
ATOM 1299 N N . ALA A 1 179 ? 12.120 -3.742 -21.151 1.00 17.26 178 ALA A N 1
ATOM 1300 C CA . ALA A 1 179 ? 11.796 -4.505 -22.339 1.00 21.34 178 ALA A CA 1
ATOM 1301 C C . ALA A 1 179 ? 10.561 -3.904 -23.002 1.00 21.43 178 ALA A C 1
ATOM 1302 O O . ALA A 1 179 ? 10.539 -3.653 -24.222 1.00 22.62 178 ALA A O 1
ATOM 1304 N N . MET A 1 180 ? 9.509 -3.642 -22.226 1.00 18.35 179 MET A N 1
ATOM 1305 C CA . MET A 1 180 ? 8.294 -3.153 -22.887 1.00 17.51 179 MET A CA 1
ATOM 1306 C C . MET A 1 180 ? 8.440 -1.749 -23.450 1.00 18.85 179 MET A C 1
ATOM 1307 O O . MET A 1 180 ? 7.791 -1.451 -24.448 1.00 20.04 179 MET A O 1
ATOM 1312 N N . THR A 1 181 ? 9.253 -0.885 -22.825 1.00 19.73 180 THR A N 1
ATOM 1313 C CA . THR A 1 181 ? 9.274 0.521 -23.248 1.00 22.24 180 THR A CA 1
ATOM 1314 C C . THR A 1 181 ? 10.416 0.867 -24.197 1.00 24.04 180 THR A C 1
ATOM 1315 O O . THR A 1 181 ? 10.316 1.856 -24.933 1.00 26.95 180 THR A O 1
ATOM 1319 N N . GLN A 1 182 ? 11.471 0.055 -24.140 1.00 21.67 181 GLN A N 1
ATOM 1320 C CA . GLN A 1 182 ? 12.673 0.221 -24.961 1.00 25.25 181 GLN A CA 1
ATOM 1321 C C . GLN A 1 182 ? 13.352 1.568 -24.827 1.00 26.20 181 GLN A C 1
ATOM 1322 O O . GLN A 1 182 ? 13.931 2.074 -25.811 1.00 29.91 181 GLN A O 1
ATOM 1328 N N . ILE A 1 183 ? 13.319 2.153 -23.637 1.00 21.75 182 ILE A N 1
ATOM 1329 C CA . ILE A 1 183 ? 13.954 3.445 -23.449 1.00 24.76 182 ILE A CA 1
ATOM 1330 C C . ILE A 1 183 ? 14.584 3.420 -22.069 1.00 20.51 182 ILE A C 1
ATOM 1331 O O . ILE A 1 183 ? 14.229 2.510 -21.297 1.00 20.83 182 ILE A O 1
ATOM 1336 N N . PRO A 1 184 ? 15.482 4.333 -21.736 1.00 19.66 183 PRO A N 1
ATOM 1337 C CA . PRO A 1 184 ? 16.024 4.431 -20.378 1.00 19.99 183 PRO A CA 1
ATOM 1338 C C . PRO A 1 184 ? 14.916 4.536 -19.344 1.00 19.17 183 PRO A C 1
ATOM 1339 O O . PRO A 1 184 ? 13.831 5.092 -19.596 1.00 22.03 183 PRO A O 1
ATOM 1343 N N . LEU A 1 185 ? 15.145 4.005 -18.150 1.00 18.92 184 LEU A N 1
ATOM 1344 C CA . LEU A 1 185 ? 14.138 4.081 -17.086 1.00 19.16 184 LEU A CA 1
ATOM 1345 C C . LEU A 1 185 ? 13.952 5.528 -16.633 1.00 19.99 184 LEU A C 1
ATOM 1346 O O . LEU A 1 185 ? 14.819 6.424 -16.808 1.00 21.15 184 LEU A O 1
ATOM 1351 N N . PRO A 1 186 ? 12.793 5.808 -16.035 1.00 21.57 185 PRO A N 1
ATOM 1352 C CA . PRO A 1 186 ? 12.602 7.173 -15.458 1.00 23.05 185 PRO A CA 1
ATOM 1353 C C . PRO A 1 186 ? 13.703 7.550 -14.470 1.00 22.06 185 PRO A C 1
ATOM 1354 O O . PRO A 1 186 ? 14.342 6.740 -13.771 1.00 24.86 185 PRO A O 1
ATOM 1358 N N . ALA A 1 187 ? 14.021 8.845 -14.347 1.00 24.73 186 ALA A N 1
ATOM 1359 C CA . ALA A 1 187 ? 15.105 9.351 -13.499 1.00 28.29 186 ALA A CA 1
ATOM 1360 C C . ALA A 1 187 ? 14.807 9.225 -12.009 1.00 26.63 186 ALA A C 1
ATOM 1361 O O . ALA A 1 187 ? 15.716 9.075 -11.179 1.00 31.57 186 ALA A O 1
ATOM 1363 N N . GLU A 1 188 ? 13.534 9.300 -11.642 1.00 26.96 187 GLU A N 1
ATOM 1364 C CA . GLU A 1 188 ? 13.106 9.255 -10.246 1.00 31.94 187 GLU A CA 1
ATOM 1365 C C . GLU A 1 188 ? 12.141 8.100 -10.000 1.00 27.34 187 GLU A C 1
ATOM 1366 O O . GLU A 1 188 ? 11.369 7.754 -10.906 1.00 26.68 187 GLU A O 1
ATOM 1372 N N . TYR A 1 189 ? 12.212 7.536 -8.791 1.00 24.98 188 TYR A N 1
ATOM 1373 C CA . TYR A 1 189 ? 11.424 6.354 -8.462 1.00 24.38 188 TYR A CA 1
ATOM 1374 C C . TYR A 1 189 ? 9.935 6.643 -8.601 1.00 23.07 188 TYR A C 1
ATOM 1375 O O . TYR A 1 189 ? 9.196 5.783 -9.056 1.00 22.08 188 TYR A O 1
ATOM 1384 N N . GLU A 1 190 ? 9.508 7.834 -8.173 1.00 25.50 189 GLU A N 1
ATOM 1385 C CA . GLU A 1 190 ? 8.075 8.159 -8.230 1.00 24.21 189 GLU A CA 1
ATOM 1386 C C . GLU A 1 190 ? 7.512 7.924 -9.634 1.00 23.40 189 GLU A C 1
ATOM 1387 O O . GLU A 1 190 ? 6.415 7.362 -9.750 1.00 21.07 189 GLU A O 1
ATOM 1393 N N . GLU A 1 191 ? 8.239 8.313 -10.663 1.00 23.84 190 GLU A N 1
ATOM 1394 C CA . GLU A 1 191 ? 7.816 8.135 -12.043 1.00 21.69 190 GLU A CA 1
ATOM 1395 C C . GLU A 1 191 ? 7.878 6.664 -12.461 1.00 19.74 190 GLU A C 1
ATOM 1396 O O . GLU A 1 191 ? 7.017 6.152 -13.176 1.00 20.73 190 GLU A O 1
ATOM 1407 N N . PHE A 1 192 ? 8.934 5.976 -12.031 1.00 19.26 191 PHE A N 1
ATOM 1408 C CA . PHE A 1 192 ? 9.037 4.555 -12.327 1.00 17.57 191 PHE A CA 1
ATOM 1409 C C . PHE A 1 192 ? 7.839 3.840 -11.742 1.00 17.84 191 PHE A C 1
ATOM 1410 O O . PHE A 1 192 ? 7.212 3.029 -12.444 1.00 17.32 191 PHE A O 1
ATOM 1418 N N . TYR A 1 193 ? 7.533 4.120 -10.461 1.00 17.37 192 TYR A N 1
ATOM 1419 C CA . TYR A 1 193 ? 6.449 3.456 -9.776 1.00 17.54 192 TYR A CA 1
ATOM 1420 C C . TYR A 1 193 ? 5.124 3.714 -10.472 1.00 16.45 192 TYR A C 1
ATOM 1421 O O . TYR A 1 193 ? 4.280 2.810 -10.629 1.00 18.08 192 TYR A O 1
ATOM 1430 N N . LYS A 1 194 ? 4.881 4.945 -10.890 1.00 18.92 193 LYS A N 1
ATOM 1431 C CA . LYS A 1 194 ? 3.620 5.268 -11.550 1.00 20.51 193 LYS A CA 1
ATOM 1432 C C . LYS A 1 194 ? 3.404 4.457 -12.815 1.00 21.62 193 LYS A C 1
ATOM 1433 O O . LYS A 1 194 ? 2.337 3.902 -13.097 1.00 21.28 193 LYS A O 1
ATOM 1439 N N . ILE A 1 195 ? 4.451 4.390 -13.642 1.00 19.93 194 ILE A N 1
ATOM 1440 C CA . ILE A 1 195 ? 4.307 3.656 -14.910 1.00 19.09 194 ILE A CA 1
ATOM 1441 C C . ILE A 1 195 ? 4.267 2.184 -14.625 1.00 18.39 194 ILE A C 1
ATOM 1442 O O . ILE A 1 195 ? 3.501 1.438 -15.246 1.00 18.31 194 ILE A O 1
ATOM 1451 N N . LEU A 1 196 ? 5.066 1.748 -13.640 1.00 17.18 195 LEU A N 1
ATOM 1452 C CA . LEU A 1 196 ? 5.019 0.313 -13.330 1.00 16.87 195 LEU A CA 1
ATOM 1453 C C . LEU A 1 196 ? 3.618 -0.114 -12.930 1.00 16.61 195 LEU A C 1
ATOM 1454 O O . LEU A 1 196 ? 3.212 -1.182 -13.397 1.00 17.81 195 LEU A O 1
ATOM 1459 N N . CYS A 1 197 ? 2.934 0.674 -12.122 1.00 16.36 196 CYS A N 1
ATOM 1460 C CA . CYS A 1 197 ? 1.596 0.256 -11.649 1.00 18.36 196 CYS A CA 1
ATOM 1461 C C . CYS A 1 197 ? 0.536 0.351 -12.729 1.00 16.64 196 CYS A C 1
ATOM 1462 O O . CYS A 1 197 ? -0.573 -0.162 -12.637 1.00 18.79 196 CYS A O 1
ATOM 1465 N N . ILE A 1 198 ? 0.869 0.996 -13.872 1.00 17.09 197 ILE A N 1
ATOM 1466 C CA . ILE A 1 198 ? -0.129 0.904 -14.982 1.00 18.02 197 ILE A CA 1
ATOM 1467 C C . ILE A 1 198 ? -0.009 -0.422 -15.712 1.00 16.44 197 ILE A C 1
ATOM 1468 O O . ILE A 1 198 ? -1.001 -1.064 -16.077 1.00 15.72 197 ILE A O 1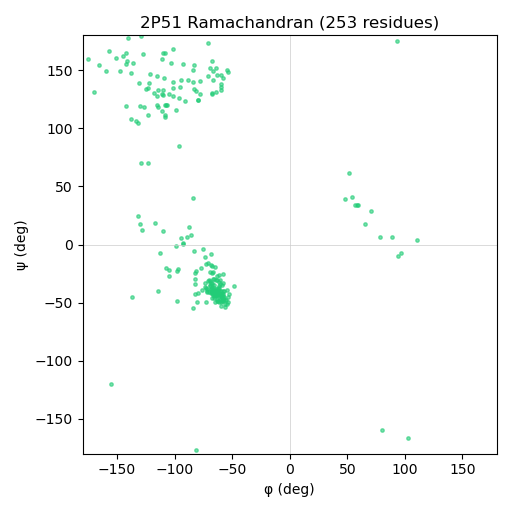
ATOM 1473 N N . TYR A 1 199 ? 1.239 -0.868 -15.969 1.00 14.69 198 TYR A N 1
ATOM 1474 C CA . TYR A 1 199 ? 1.424 -2.161 -16.622 1.00 15.18 198 TYR A CA 1
ATOM 1475 C C . TYR A 1 199 ? 1.148 -3.348 -15.704 1.00 13.46 198 TYR A C 1
ATOM 1476 O O . TYR A 1 199 ? 0.680 -4.383 -16.212 1.00 14.86 198 TYR A O 1
ATOM 1485 N N . PHE A 1 200 ? 1.439 -3.217 -14.406 1.00 12.65 199 PHE A N 1
ATOM 1486 C CA . PHE A 1 200 ? 1.248 -4.284 -13.430 1.00 12.29 199 PHE A CA 1
ATOM 1487 C C . PHE A 1 200 ? 0.332 -3.756 -12.317 1.00 12.33 199 PHE A C 1
ATOM 1488 O O . PHE A 1 200 ? 0.795 -3.492 -11.202 1.00 13.98 199 PHE A O 1
ATOM 1496 N N . PRO A 1 201 ? -0.947 -3.536 -12.599 1.00 13.09 200 PRO A N 1
ATOM 1497 C CA . PRO A 1 201 ? -1.799 -2.855 -11.647 1.00 13.27 200 PRO A CA 1
ATOM 1498 C C . PRO A 1 201 ? -2.070 -3.628 -10.367 1.00 13.20 200 PRO A C 1
ATOM 1499 O O . PRO A 1 201 ? -2.495 -3.000 -9.386 1.00 15.59 200 PRO A O 1
ATOM 1503 N N . LYS A 1 202 ? -1.863 -4.934 -10.349 1.00 14.05 201 LYS A N 1
ATOM 1504 C CA . LYS A 1 202 ? -2.058 -5.736 -9.136 1.00 14.81 201 LYS A CA 1
ATOM 1505 C C . LYS A 1 202 ? -0.844 -6.624 -8.943 1.00 14.10 201 LYS A C 1
ATOM 1506 O O . LYS A 1 202 ? -0.687 -7.610 -9.683 1.00 16.52 201 LYS A O 1
ATOM 1517 N N . ASN A 1 203 ? 0.002 -6.261 -7.995 1.00 13.35 202 ASN A N 1
ATOM 1518 C CA . ASN A 1 203 ? 1.225 -7.075 -7.820 1.00 14.07 202 ASN A CA 1
ATOM 1519 C C . ASN A 1 203 ? 1.532 -7.166 -6.328 1.00 12.97 202 ASN A C 1
ATOM 1520 O O . ASN A 1 203 ? 1.115 -6.298 -5.523 1.00 15.01 202 ASN A O 1
ATOM 1525 N N . TYR A 1 204 ? 2.246 -8.229 -5.992 1.00 12.94 203 TYR A N 1
ATOM 1526 C CA . TYR A 1 204 ? 2.748 -8.441 -4.622 1.00 13.05 203 TYR A CA 1
ATOM 1527 C C . TYR A 1 204 ? 4.237 -8.789 -4.683 1.00 12.78 203 TYR A C 1
ATOM 1528 O O . TYR A 1 204 ? 4.612 -9.560 -5.602 1.00 16.50 203 TYR A O 1
ATOM 1537 N N . ASP A 1 205 ? 4.986 -8.233 -3.755 1.00 12.69 204 ASP A N 1
ATOM 1538 C CA . ASP A 1 205 ? 6.404 -8.567 -3.611 1.00 13.05 204 ASP A CA 1
ATOM 1539 C C . ASP A 1 205 ? 6.529 -9.402 -2.342 1.00 11.70 204 ASP A C 1
ATOM 1540 O O . ASP A 1 205 ? 6.362 -8.852 -1.243 1.00 13.26 204 ASP A O 1
ATOM 1545 N N . ILE A 1 206 ? 6.821 -10.684 -2.484 1.00 11.84 205 ILE A N 1
ATOM 1546 C CA . ILE A 1 206 ? 6.889 -11.584 -1.314 1.00 13.05 205 ILE A CA 1
ATOM 1547 C C . ILE A 1 206 ? 7.972 -11.122 -0.334 1.00 11.83 205 ILE A C 1
ATOM 1548 O O . ILE A 1 206 ? 7.823 -11.386 0.857 1.00 15.84 205 ILE A O 1
ATOM 1553 N N . LYS A 1 207 ? 9.046 -10.487 -0.828 1.00 13.03 206 LYS A N 1
ATOM 1554 C CA . LYS A 1 207 ? 10.064 -9.990 0.103 1.00 13.19 206 LYS A CA 1
ATOM 1555 C C . LYS A 1 207 ? 9.523 -8.854 0.963 1.00 13.69 206 LYS A C 1
ATOM 1556 O O . LYS A 1 207 ? 9.812 -8.743 2.172 1.00 14.79 206 LYS A O 1
ATOM 1562 N N . TYR A 1 208 ? 8.745 -7.977 0.327 1.00 12.67 207 TYR A N 1
ATOM 1563 C CA . TYR A 1 208 ? 8.104 -6.942 1.112 1.00 13.53 207 TYR A CA 1
ATOM 1564 C C . TYR A 1 208 ? 7.186 -7.579 2.163 1.00 13.53 207 TYR A C 1
ATOM 1565 O O . TYR A 1 208 ? 7.157 -7.212 3.330 1.00 15.31 207 TYR A O 1
ATOM 1574 N N . ILE A 1 209 ? 6.367 -8.549 1.737 1.00 13.26 208 ILE A N 1
ATOM 1575 C CA . ILE A 1 209 ? 5.434 -9.187 2.668 1.00 13.82 208 ILE A CA 1
ATOM 1576 C C . ILE A 1 209 ? 6.197 -9.886 3.795 1.00 13.18 208 ILE A C 1
ATOM 1577 O O . ILE A 1 209 ? 5.880 -9.659 4.986 1.00 15.01 208 ILE A O 1
ATOM 1582 N N . MET A 1 210 ? 7.203 -10.704 3.444 1.00 14.00 209 MET A N 1
ATOM 1583 C CA . MET A 1 210 ? 7.860 -11.509 4.471 1.00 13.88 209 MET A CA 1
ATOM 1584 C C . MET A 1 210 ? 8.736 -10.628 5.345 1.00 14.05 209 MET A C 1
ATOM 1585 O O . MET A 1 210 ? 8.632 -10.761 6.579 1.00 16.41 209 MET A O 1
ATOM 1590 N N . LYS A 1 211 ? 9.588 -9.793 4.793 1.00 14.63 210 LYS A N 1
ATOM 1591 C CA . LYS A 1 211 ? 10.502 -9.034 5.663 1.00 16.14 210 LYS A CA 1
ATOM 1592 C C . LYS A 1 211 ? 9.837 -7.782 6.199 1.00 15.78 210 LYS A C 1
ATOM 1593 O O . LYS A 1 211 ? 9.832 -7.600 7.417 1.00 18.34 210 LYS A O 1
ATOM 1599 N N . SER A 1 212 ? 9.305 -6.914 5.353 1.00 16.01 211 SER A N 1
ATOM 1600 C CA . SER A 1 212 ? 8.829 -5.615 5.845 1.00 18.08 211 SER A CA 1
ATOM 1601 C C . SER A 1 212 ? 7.588 -5.719 6.730 1.00 17.94 211 SER A C 1
ATOM 1602 O O . SER A 1 212 ? 7.452 -4.945 7.689 1.00 23.68 211 SER A O 1
ATOM 1605 N N . VAL A 1 213 ? 6.683 -6.675 6.417 1.00 15.73 212 VAL A N 1
ATOM 1606 C CA . VAL A 1 213 ? 5.513 -6.806 7.246 1.00 16.98 212 VAL A CA 1
ATOM 1607 C C . VAL A 1 213 ? 5.659 -7.909 8.260 1.00 16.55 212 VAL A C 1
ATOM 1608 O O . VAL A 1 213 ? 5.383 -7.719 9.461 1.00 22.18 212 VAL A O 1
ATOM 1612 N N . LEU A 1 214 ? 6.088 -9.098 7.843 1.00 15.17 213 LEU A N 1
ATOM 1613 C CA . LEU A 1 214 ? 6.085 -10.246 8.769 1.00 15.97 213 LEU A CA 1
ATOM 1614 C C . LEU A 1 214 ? 7.413 -10.427 9.516 1.00 17.41 213 LEU A C 1
ATOM 1615 O O . LEU A 1 214 ? 7.518 -11.355 10.331 1.00 17.21 213 LEU A O 1
ATOM 1620 N N . ASN A 1 215 ? 8.412 -9.572 9.289 1.00 16.19 214 ASN A N 1
ATOM 1621 C CA . ASN A 1 215 ? 9.686 -9.600 10.016 1.00 17.36 214 ASN A CA 1
ATOM 1622 C C . ASN A 1 215 ? 10.428 -10.917 9.868 1.00 16.76 214 ASN A C 1
ATOM 1623 O O . ASN A 1 215 ? 11.180 -11.368 10.755 1.00 20.01 214 ASN A O 1
ATOM 1628 N N . ASN A 1 216 ? 10.293 -11.536 8.685 1.00 16.36 215 ASN A N 1
ATOM 1629 C CA . ASN A 1 216 ? 11.053 -12.727 8.296 1.00 16.39 215 ASN A CA 1
ATOM 1630 C C . ASN A 1 216 ? 12.020 -12.294 7.179 1.00 18.18 215 ASN A C 1
ATOM 1631 O O . ASN A 1 216 ? 11.529 -11.898 6.110 1.00 17.97 215 ASN A O 1
ATOM 1636 N N . SER A 1 217 ? 13.344 -12.349 7.447 1.00 17.28 216 SER A N 1
ATOM 1637 C CA . SER A 1 217 ? 14.335 -11.815 6.532 1.00 17.14 216 SER A CA 1
ATOM 1638 C C . SER A 1 217 ? 14.895 -12.869 5.580 1.00 16.96 216 SER A C 1
ATOM 1639 O O . SER A 1 217 ? 15.843 -12.576 4.829 1.00 17.92 216 SER A O 1
ATOM 1642 N N . LYS A 1 218 ? 14.337 -14.078 5.626 1.00 16.16 217 LYS A N 1
ATOM 1643 C CA . LYS A 1 218 ? 14.957 -15.097 4.773 1.00 16.70 217 LYS A CA 1
ATOM 1644 C C . LYS A 1 218 ? 14.803 -14.828 3.287 1.00 15.69 217 LYS A C 1
ATOM 1645 O O . LYS A 1 218 ? 13.812 -14.254 2.801 1.00 17.77 217 LYS A O 1
ATOM 1651 N N . GLY A 1 219 ? 15.803 -15.274 2.529 1.00 18.89 218 GLY A N 1
ATOM 1652 C CA . GLY A 1 219 ? 15.717 -15.283 1.075 1.00 19.63 218 GLY A CA 1
ATOM 1653 C C . GLY A 1 219 ? 14.773 -16.295 0.482 1.00 19.05 218 GLY A C 1
ATOM 1654 O O . GLY A 1 219 ? 14.223 -17.131 1.198 1.00 19.35 218 GLY A O 1
ATOM 1655 N N . LEU A 1 220 ? 14.546 -16.254 -0.835 1.00 19.11 219 LEU A N 1
ATOM 1656 C CA . LEU A 1 220 ? 13.575 -17.132 -1.454 1.00 19.41 219 LEU A CA 1
ATOM 1657 C C . LEU A 1 220 ? 13.824 -18.597 -1.151 1.00 20.67 219 LEU A C 1
ATOM 1658 O O . LEU A 1 220 ? 12.941 -19.349 -0.729 1.00 20.48 219 LEU A O 1
ATOM 1663 N N . GLN A 1 221 ? 15.056 -19.065 -1.380 1.00 19.11 220 GLN A N 1
ATOM 1664 C CA . GLN A 1 221 ? 15.296 -20.499 -1.167 1.00 18.31 220 GLN A CA 1
ATOM 1665 C C . GLN A 1 221 ? 15.201 -20.891 0.304 1.00 17.54 220 GLN A C 1
ATOM 1666 O O . GLN A 1 221 ? 14.714 -21.984 0.628 1.00 20.70 220 GLN A O 1
ATOM 1672 N N . ASP A 1 222 ? 15.690 -20.004 1.207 1.00 18.24 221 ASP A N 1
ATOM 1673 C CA . ASP A 1 222 ? 15.608 -20.324 2.615 1.00 18.39 221 ASP A CA 1
ATOM 1674 C C . ASP A 1 222 ? 14.148 -20.379 3.061 1.00 17.73 221 ASP A C 1
ATOM 1675 O O . ASP A 1 222 ? 13.806 -21.221 3.897 1.00 19.12 221 ASP A O 1
ATOM 1680 N N . ILE A 1 223 ? 13.246 -19.521 2.560 1.00 16.52 222 ILE A N 1
ATOM 1681 C CA . ILE A 1 223 ? 11.847 -19.657 2.895 1.00 16.95 222 ILE A CA 1
ATOM 1682 C C . ILE A 1 223 ? 11.282 -20.971 2.388 1.00 19.52 222 ILE A C 1
ATOM 1683 O O . ILE A 1 223 ? 10.567 -21.675 3.132 1.00 21.30 222 ILE A O 1
ATOM 1688 N N . ALA A 1 224 ? 11.575 -21.301 1.137 1.00 17.96 223 ALA A N 1
ATOM 1689 C CA . ALA A 1 224 ? 11.087 -22.570 0.646 1.00 18.71 223 ALA A CA 1
ATOM 1690 C C . ALA A 1 224 ? 11.615 -23.693 1.518 1.00 19.89 223 ALA A C 1
ATOM 1691 O O . ALA A 1 224 ? 10.819 -24.575 1.825 1.00 22.46 223 ALA A O 1
ATOM 1693 N N . ASP A 1 225 ? 12.889 -23.668 1.915 1.00 21.39 224 ASP A N 1
ATOM 1694 C CA . ASP A 1 225 ? 13.308 -24.834 2.700 1.00 21.69 224 ASP A CA 1
ATOM 1695 C C . ASP A 1 225 ? 12.538 -24.905 4.009 1.00 23.17 224 ASP A C 1
ATOM 1696 O O . ASP A 1 225 ? 12.094 -25.950 4.518 1.00 29.42 224 ASP A O 1
ATOM 1701 N N . ASP A 1 226 ? 12.362 -23.738 4.610 1.00 22.12 225 ASP A N 1
ATOM 1702 C CA . ASP A 1 226 ? 11.666 -23.604 5.891 1.00 24.40 225 ASP A CA 1
ATOM 1703 C C . ASP A 1 226 ? 10.246 -24.143 5.823 1.00 25.89 225 ASP A C 1
ATOM 1704 O O . ASP A 1 226 ? 9.766 -24.858 6.686 1.00 32.75 225 ASP A O 1
ATOM 1709 N N . LEU A 1 227 ? 9.586 -23.768 4.730 1.00 23.60 226 LEU A N 1
ATOM 1710 C CA . LEU A 1 227 ? 8.224 -24.221 4.545 1.00 23.53 226 LEU A CA 1
ATOM 1711 C C . LEU A 1 227 ? 8.134 -25.592 3.895 1.00 25.62 226 LEU A C 1
ATOM 1712 O O . LEU A 1 227 ? 7.011 -25.999 3.554 1.00 26.27 226 LEU A O 1
ATOM 1717 N N . GLN A 1 228 ? 9.247 -26.284 3.729 1.00 24.86 227 GLN A N 1
ATOM 1718 C CA . GLN A 1 228 ? 9.240 -27.590 3.066 1.00 27.53 227 GLN A CA 1
ATOM 1719 C C . GLN A 1 228 ? 8.578 -27.539 1.696 1.00 27.57 227 GLN A C 1
ATOM 1720 O O . GLN A 1 228 ? 7.846 -28.461 1.328 1.00 27.84 227 GLN A O 1
ATOM 1726 N N . ILE A 1 229 ? 8.839 -26.486 0.940 1.00 24.07 228 ILE A N 1
ATOM 1727 C CA . ILE A 1 229 ? 8.392 -26.446 -0.451 1.00 23.32 228 ILE A CA 1
ATOM 1728 C C . ILE A 1 229 ? 9.513 -26.877 -1.385 1.00 21.25 228 ILE A C 1
ATOM 1729 O O . ILE A 1 229 ? 10.624 -26.363 -1.354 1.00 22.71 228 ILE A O 1
ATOM 1734 N N . HIS A 1 230 ? 9.252 -27.856 -2.236 1.00 23.57 229 HIS A N 1
ATOM 1735 C CA . HIS A 1 230 ? 10.374 -28.349 -3.057 1.00 25.75 229 HIS A CA 1
ATOM 1736 C C . HIS A 1 230 ? 10.501 -27.546 -4.335 1.00 25.54 229 HIS A C 1
ATOM 1737 O O . HIS A 1 230 ? 9.527 -27.180 -4.979 1.00 26.27 229 HIS A O 1
ATOM 1744 N N . ARG A 1 231 ? 11.759 -27.309 -4.691 1.00 21.76 230 ARG A N 1
ATOM 1745 C CA . ARG A 1 231 ? 12.107 -26.707 -5.940 1.00 20.55 230 ARG A CA 1
ATOM 1746 C C . ARG A 1 231 ? 12.116 -27.732 -7.072 1.00 21.27 230 ARG A C 1
ATOM 1747 O O . ARG A 1 231 ? 12.687 -28.817 -6.994 1.00 27.19 230 ARG A O 1
ATOM 1755 N N . ILE A 1 232 ? 11.468 -27.371 -8.168 1.00 21.77 231 ILE A N 1
ATOM 1756 C CA . ILE A 1 232 ? 11.555 -28.122 -9.395 1.00 21.62 231 ILE A CA 1
ATOM 1757 C C . ILE A 1 232 ? 12.520 -27.355 -10.285 1.00 20.48 231 ILE A C 1
ATOM 1758 O O . ILE A 1 232 ? 12.303 -26.153 -10.480 1.00 21.65 231 ILE A O 1
ATOM 1763 N N . GLY A 1 233 ? 13.572 -27.928 -10.857 1.00 20.36 232 GLY A N 1
ATOM 1764 C CA . GLY A 1 233 ? 14.433 -27.173 -11.768 1.00 21.88 232 GLY A CA 1
ATOM 1765 C C . GLY A 1 233 ? 15.588 -26.593 -10.972 1.00 19.75 232 GLY A C 1
ATOM 1766 O O . GLY A 1 233 ? 15.721 -26.699 -9.743 1.00 20.25 232 GLY A O 1
ATOM 1767 N N . PRO A 1 234 ? 16.478 -25.979 -11.772 1.00 20.15 233 PRO A N 1
ATOM 1768 C CA . PRO A 1 234 ? 17.728 -25.429 -11.253 1.00 19.97 233 PRO A CA 1
ATOM 1769 C C . PRO A 1 234 ? 17.593 -24.090 -10.522 1.00 19.77 233 PRO A C 1
ATOM 1770 O O . PRO A 1 234 ? 17.019 -23.153 -11.060 1.00 20.15 233 PRO A O 1
ATOM 1774 N N . GLN A 1 235 ? 18.143 -23.981 -9.299 1.00 19.69 234 GLN A N 1
ATOM 1775 C CA . GLN A 1 235 ? 18.247 -22.689 -8.624 1.00 19.62 234 GLN A CA 1
ATOM 1776 C C . GLN A 1 235 ? 19.043 -21.711 -9.493 1.00 19.38 234 GLN A C 1
ATOM 1777 O O . GLN A 1 235 ? 20.014 -22.031 -10.192 1.00 20.66 234 GLN A O 1
ATOM 1783 N N . HIS A 1 236 ? 18.610 -20.442 -9.443 1.00 21.59 235 HIS A N 1
ATOM 1784 C CA . HIS A 1 236 ? 19.306 -19.371 -10.131 1.00 21.23 235 HIS A CA 1
ATOM 1785 C C . HIS A 1 236 ? 19.112 -19.530 -11.626 1.00 20.02 235 HIS A C 1
ATOM 1786 O O . HIS A 1 236 ? 19.957 -19.056 -12.394 1.00 22.34 235 HIS A O 1
ATOM 1793 N N . GLN A 1 237 ? 17.984 -20.131 -12.026 1.00 17.99 236 GLN A N 1
ATOM 1794 C CA . GLN A 1 237 ? 17.477 -20.013 -13.384 1.00 15.33 236 GLN A CA 1
ATOM 1795 C C . GLN A 1 237 ? 16.064 -19.432 -13.273 1.00 12.37 236 GLN A C 1
ATOM 1796 O O . GLN A 1 237 ? 15.364 -19.836 -12.334 1.00 16.72 236 GLN A O 1
ATOM 1802 N N . ALA A 1 238 ? 15.694 -18.511 -14.161 1.00 12.92 237 ALA A N 1
ATOM 1803 C CA . ALA A 1 238 ? 14.489 -17.709 -13.861 1.00 12.98 237 ALA A CA 1
ATOM 1804 C C . ALA A 1 238 ? 13.222 -18.543 -13.879 1.00 12.25 237 ALA A C 1
ATOM 1805 O O . ALA A 1 238 ? 12.292 -18.235 -13.126 1.00 13.29 237 ALA A O 1
ATOM 1807 N N . GLY A 1 239 ? 13.111 -19.566 -14.718 1.00 13.23 238 GLY A N 1
ATOM 1808 C CA . GLY A 1 239 ? 11.932 -20.403 -14.773 1.00 13.56 238 GLY A CA 1
ATOM 1809 C C . GLY A 1 239 ? 11.681 -21.068 -13.448 1.00 13.77 238 GLY A C 1
ATOM 1810 O O . GLY A 1 239 ? 10.592 -20.967 -12.841 1.00 14.53 238 GLY A O 1
ATOM 1811 N N . SER A 1 240 ? 12.678 -21.746 -12.914 1.00 14.41 239 SER A N 1
ATOM 1812 C CA . SER A 1 240 ? 12.592 -22.454 -11.642 1.00 13.93 239 SER A CA 1
ATOM 1813 C C . SER A 1 240 ? 12.393 -21.472 -10.504 1.00 14.16 239 SER A C 1
ATOM 1814 O O . SER A 1 240 ? 11.559 -21.707 -9.607 1.00 13.63 239 SER A O 1
ATOM 1817 N N . ASP A 1 241 ? 13.129 -20.362 -10.531 1.00 13.19 240 ASP A N 1
ATOM 1818 C CA . ASP A 1 241 ? 12.947 -19.383 -9.443 1.00 13.45 240 ASP A CA 1
ATOM 1819 C C . ASP A 1 241 ? 11.530 -18.790 -9.456 1.00 11.30 240 ASP A C 1
ATOM 1820 O O . ASP A 1 241 ? 10.942 -18.575 -8.368 1.00 13.55 240 ASP A O 1
ATOM 1825 N N . ALA A 1 242 ? 10.972 -18.533 -10.620 1.00 10.99 241 ALA A N 1
ATOM 1826 C CA . ALA A 1 242 ? 9.606 -17.984 -10.705 1.00 11.70 241 ALA A CA 1
ATOM 1827 C C . ALA A 1 242 ? 8.606 -18.990 -10.189 1.00 11.78 241 ALA A C 1
ATOM 1828 O O . ALA A 1 242 ? 7.600 -18.696 -9.517 1.00 12.82 241 ALA A O 1
ATOM 1830 N N . LEU A 1 243 ? 8.819 -20.270 -10.494 1.00 12.24 242 LEU A N 1
ATOM 1831 C CA . LEU A 1 243 ? 7.873 -21.289 -10.015 1.00 12.69 242 LEU A CA 1
ATOM 1832 C C . LEU A 1 243 ? 7.945 -21.404 -8.508 1.00 12.58 242 LEU A C 1
ATOM 1833 O O . LEU A 1 243 ? 6.951 -21.578 -7.794 1.00 14.74 242 LEU A O 1
ATOM 1838 N N . LEU A 1 244 ? 9.163 -21.362 -7.918 1.00 12.24 243 LEU A N 1
ATOM 1839 C CA . LEU A 1 244 ? 9.251 -21.418 -6.459 1.00 12.29 243 LEU A CA 1
ATOM 1840 C C . LEU A 1 244 ? 8.564 -20.223 -5.804 1.00 12.47 243 LEU A C 1
ATOM 1841 O O . LEU A 1 244 ? 7.954 -20.380 -4.731 1.00 13.31 243 LEU A O 1
ATOM 1846 N N . THR A 1 245 ? 8.723 -19.062 -6.473 1.00 12.77 244 THR A N 1
ATOM 1847 C CA . THR A 1 245 ? 8.065 -17.848 -6.030 1.00 12.34 244 THR A CA 1
ATOM 1848 C C . THR A 1 245 ? 6.558 -18.085 -5.957 1.00 12.19 244 THR A C 1
ATOM 1849 O O . THR A 1 245 ? 5.910 -17.742 -4.938 1.00 13.57 244 THR A O 1
ATOM 1853 N N . ALA A 1 246 ? 5.988 -18.661 -6.999 1.00 12.58 245 ALA A N 1
ATOM 1854 C CA . ALA A 1 246 ? 4.525 -18.934 -6.963 1.00 12.27 245 ALA A CA 1
ATOM 1855 C C . ALA A 1 246 ? 4.168 -19.823 -5.785 1.00 13.42 245 ALA A C 1
ATOM 1856 O O . ALA A 1 246 ? 3.206 -19.593 -5.018 1.00 13.89 245 ALA A O 1
ATOM 1858 N N . ARG A 1 247 ? 4.938 -20.910 -5.630 1.00 13.88 246 ARG A N 1
ATOM 1859 C CA . ARG A 1 247 ? 4.567 -21.862 -4.575 1.00 13.58 246 ARG A CA 1
ATOM 1860 C C . ARG A 1 247 ? 4.715 -21.234 -3.197 1.00 13.31 246 ARG A C 1
ATOM 1861 O O . ARG A 1 247 ? 3.847 -21.471 -2.325 1.00 16.11 246 ARG A O 1
ATOM 1869 N N . ILE A 1 248 ? 5.752 -20.451 -2.943 1.00 14.89 247 ILE A N 1
ATOM 1870 C CA . ILE A 1 248 ? 5.868 -19.764 -1.645 1.00 13.91 247 ILE A CA 1
ATOM 1871 C C . ILE A 1 248 ? 4.701 -18.788 -1.425 1.00 13.20 247 ILE A C 1
ATOM 1872 O O . ILE A 1 248 ? 4.168 -18.671 -0.299 1.00 15.69 247 ILE A O 1
ATOM 1877 N N . PHE A 1 249 ? 4.319 -18.089 -2.503 1.00 13.49 248 PHE A N 1
ATOM 1878 C CA . PHE A 1 249 ? 3.226 -17.122 -2.333 1.00 13.86 248 PHE A CA 1
ATOM 1879 C C . PHE A 1 249 ? 1.974 -17.810 -1.808 1.00 13.36 248 PHE A C 1
ATOM 1880 O O . PHE A 1 249 ? 1.363 -17.343 -0.845 1.00 15.37 248 PHE A O 1
ATOM 1888 N N . PHE A 1 250 ? 1.575 -18.937 -2.423 1.00 13.74 249 PHE A N 1
ATOM 1889 C CA . PHE A 1 250 ? 0.293 -19.542 -2.004 1.00 13.05 249 PHE A CA 1
ATOM 1890 C C . PHE A 1 250 ? 0.431 -20.096 -0.582 1.00 13.41 249 PHE A C 1
ATOM 1891 O O . PHE A 1 250 ? -0.533 -20.062 0.209 1.00 16.15 249 PHE A O 1
ATOM 1899 N N . GLU A 1 251 ? 1.641 -20.585 -0.257 1.00 14.25 250 GLU A N 1
ATOM 1900 C CA . GLU A 1 251 ? 1.782 -21.147 1.106 1.00 14.68 250 GLU A CA 1
ATOM 1901 C C . GLU A 1 251 ? 1.741 -20.030 2.137 1.00 13.20 250 GLU A C 1
ATOM 1902 O O . GLU A 1 251 ? 1.122 -20.221 3.204 1.00 15.02 250 GLU A O 1
ATOM 1908 N N . ILE A 1 252 ? 2.372 -18.894 1.909 1.00 14.23 251 ILE A N 1
ATOM 1909 C CA . ILE A 1 252 ? 2.336 -17.743 2.819 1.00 15.67 251 ILE A CA 1
ATOM 1910 C C . ILE A 1 252 ? 0.917 -17.217 2.941 1.00 14.36 251 ILE A C 1
ATOM 1911 O O . ILE A 1 252 ? 0.405 -16.874 4.020 1.00 16.42 251 ILE A O 1
ATOM 1916 N N . ARG A 1 253 ? 0.204 -17.150 1.780 1.00 14.24 252 ARG A N 1
ATOM 1917 C CA . ARG A 1 253 ? -1.178 -16.683 1.798 1.00 13.28 252 ARG A CA 1
ATOM 1918 C C . ARG A 1 253 ? -2.013 -17.591 2.689 1.00 14.10 252 ARG A C 1
ATOM 1919 O O . ARG A 1 253 ? -2.846 -17.144 3.481 1.00 16.91 252 ARG A O 1
ATOM 1927 N N . SER A 1 254 ? -1.813 -18.908 2.569 1.00 14.42 253 SER A N 1
ATOM 1928 C CA . SER A 1 254 ? -2.561 -19.843 3.422 1.00 14.44 253 SER A CA 1
ATOM 1929 C C . SER A 1 254 ? -2.184 -19.769 4.887 1.00 16.22 253 SER A C 1
ATOM 1930 O O . SER A 1 254 ? -3.060 -19.755 5.759 1.00 17.05 253 SER A O 1
ATOM 1933 N N . ARG A 1 255 ? -0.873 -19.740 5.173 1.00 14.46 254 ARG A N 1
ATOM 1934 C CA . ARG A 1 255 ? -0.447 -19.808 6.568 1.00 15.05 254 ARG A CA 1
ATOM 1935 C C . ARG A 1 255 ? -0.653 -18.481 7.307 1.00 14.09 254 ARG A C 1
ATOM 1936 O O . ARG A 1 255 ? -1.012 -18.610 8.479 1.00 15.66 254 ARG A O 1
ATOM 1944 N N . TYR A 1 256 ? -0.415 -17.321 6.719 1.00 14.75 255 TYR A N 1
ATOM 1945 C CA . TYR A 1 256 ? -0.383 -16.085 7.513 1.00 15.07 255 TYR A CA 1
ATOM 1946 C C . TYR A 1 256 ? -1.529 -15.159 7.179 1.00 14.88 255 TYR A C 1
ATOM 1947 O O . TYR A 1 256 ? -1.697 -14.162 7.905 1.00 16.05 255 TYR A O 1
ATOM 1956 N N . PHE A 1 257 ? -2.309 -15.486 6.136 1.00 14.52 256 PHE A N 1
ATOM 1957 C CA . PHE A 1 257 ? -3.409 -14.621 5.752 1.00 14.40 256 PHE A CA 1
ATOM 1958 C C . PHE A 1 257 ? -4.713 -15.392 5.633 1.00 15.94 256 PHE A C 1
ATOM 1959 O O . PHE A 1 257 ? -5.681 -14.851 5.112 1.00 15.87 256 PHE A O 1
ATOM 1967 N N . ASP A 1 258 ? -4.736 -16.623 6.123 1.00 14.23 257 ASP A N 1
ATOM 1968 C CA . ASP A 1 258 ? -5.956 -17.452 6.119 1.00 14.51 257 ASP A CA 1
ATOM 1969 C C . ASP A 1 258 ? -6.647 -17.446 4.739 1.00 14.49 257 ASP A C 1
ATOM 1970 O O . ASP A 1 258 ? -7.865 -17.425 4.595 1.00 18.22 257 ASP A O 1
ATOM 1975 N N . GLY A 1 259 ? -5.812 -17.477 3.690 1.00 15.94 258 GLY A N 1
ATOM 1976 C CA . GLY A 1 259 ? -6.380 -17.608 2.357 1.00 19.16 258 GLY A CA 1
ATOM 1977 C C . GLY A 1 259 ? -6.624 -16.321 1.603 1.00 18.31 258 GLY A C 1
ATOM 1978 O O . GLY A 1 259 ? -6.940 -16.438 0.405 1.00 25.08 258 GLY A O 1
ATOM 1979 N N . SER A 1 260 ? -6.519 -15.145 2.203 1.00 19.00 259 SER A N 1
ATOM 1980 C CA . SER A 1 260 ? -6.919 -13.872 1.595 1.00 22.10 259 SER A CA 1
ATOM 1981 C C . SER A 1 260 ? -5.826 -12.851 1.809 1.00 20.73 259 SER A C 1
ATOM 1982 O O . SER A 1 260 ? -5.695 -12.412 2.976 1.00 19.20 259 SER A O 1
ATOM 1987 N N . ILE A 1 261 ? -5.023 -12.461 0.828 1.00 23.05 260 ILE A N 1
ATOM 1988 C CA . ILE A 1 261 ? -3.907 -11.547 1.141 1.00 21.80 260 ILE A CA 1
ATOM 1989 C C . ILE A 1 261 ? -4.406 -10.178 1.580 1.00 21.24 260 ILE A C 1
ATOM 1990 O O . ILE A 1 261 ? -5.382 -9.634 1.061 1.00 23.38 260 ILE A O 1
ATOM 1995 N N . ASP A 1 262 ? -3.782 -9.540 2.541 1.00 20.08 261 ASP A N 1
ATOM 1996 C CA . ASP A 1 262 ? -4.124 -8.220 3.048 1.00 19.62 261 ASP A CA 1
ATOM 1997 C C . ASP A 1 262 ? -3.858 -7.174 1.988 1.00 20.16 261 ASP A C 1
ATOM 1998 O O . ASP A 1 262 ? -2.758 -7.104 1.401 1.00 19.22 261 ASP A O 1
ATOM 2003 N N . SER A 1 263 ? -4.791 -6.318 1.712 1.00 23.83 262 SER A N 1
ATOM 2004 C CA . SER A 1 263 ? -4.756 -5.370 0.583 1.00 25.49 262 SER A CA 1
ATOM 2005 C C . SER A 1 263 ? -3.690 -4.337 0.834 1.00 24.90 262 SER A C 1
ATOM 2006 O O . SER A 1 263 ? -3.232 -3.708 -0.152 1.00 27.26 262 SER A O 1
ATOM 2009 N N . ARG A 1 264 ? -3.197 -4.154 2.053 1.00 25.69 263 ARG A N 1
ATOM 2010 C CA . ARG A 1 264 ? -2.118 -3.181 2.303 1.00 25.51 263 ARG A CA 1
ATOM 2011 C C . ARG A 1 264 ? -0.798 -3.600 1.694 1.00 23.78 263 ARG A C 1
ATOM 2012 O O . ARG A 1 264 ? 0.219 -2.912 1.629 1.00 27.93 263 ARG A O 1
ATOM 2020 N N . MET A 1 265 ? -0.771 -4.827 1.181 1.00 19.83 264 MET A N 1
ATOM 2021 C CA . MET A 1 265 ? 0.511 -5.143 0.558 1.00 22.61 264 MET A CA 1
ATOM 2022 C C . MET A 1 265 ? 0.577 -4.996 -0.932 1.00 18.14 264 MET A C 1
ATOM 2023 O O . MET A 1 265 ? 1.639 -5.233 -1.494 1.00 18.62 264 MET A O 1
ATOM 2028 N N . LEU A 1 266 ? -0.566 -4.625 -1.476 1.00 18.25 265 LEU A N 1
ATOM 2029 C CA . LEU A 1 266 ? -0.589 -4.415 -2.911 1.00 19.14 265 LEU A CA 1
ATOM 2030 C C . LEU A 1 266 ? 0.391 -3.326 -3.396 1.00 18.20 265 LEU A C 1
ATOM 2031 O O . LEU A 1 266 ? 0.457 -2.204 -2.904 1.00 19.60 265 LEU A O 1
ATOM 2036 N N . ASN A 1 267 ? 1.128 -3.692 -4.444 1.00 16.04 266 ASN A N 1
ATOM 2037 C CA . ASN A 1 267 ? 2.034 -2.810 -5.180 1.00 16.84 266 ASN A CA 1
ATOM 2038 C C . ASN A 1 267 ? 3.096 -2.209 -4.275 1.00 14.77 266 ASN A C 1
ATOM 2039 O O . ASN A 1 267 ? 3.508 -1.060 -4.512 1.00 22.37 266 ASN A O 1
ATOM 2044 N N . GLN A 1 268 ? 3.568 -2.923 -3.275 1.00 15.32 267 GLN A N 1
ATOM 2045 C CA . GLN A 1 268 ? 4.669 -2.379 -2.480 1.00 15.94 267 GLN A CA 1
ATOM 2046 C C . GLN A 1 268 ? 5.943 -3.149 -2.842 1.00 16.38 267 GLN A C 1
ATOM 2047 O O . GLN A 1 268 ? 5.987 -4.368 -2.650 1.00 19.40 267 GLN A O 1
ATOM 2053 N N . LEU A 1 269 ? 6.969 -2.467 -3.340 1.00 17.31 268 LEU A N 1
ATOM 2054 C CA . LEU A 1 269 ? 8.179 -3.185 -3.728 1.00 15.25 268 LEU A CA 1
ATOM 2055 C C . LEU A 1 269 ? 9.188 -3.160 -2.603 1.00 15.07 268 LEU A C 1
ATOM 2056 O O . LEU A 1 269 ? 9.381 -2.094 -1.989 1.00 19.50 268 LEU A O 1
ATOM 2061 N N . TYR A 1 270 ? 9.843 -4.275 -2.289 1.00 15.98 269 TYR A N 1
ATOM 2062 C CA . TYR A 1 270 ? 10.830 -4.253 -1.214 1.00 13.87 269 TYR A CA 1
ATOM 2063 C C . TYR A 1 270 ? 11.958 -3.282 -1.484 1.00 15.68 269 TYR A C 1
ATOM 2064 O O . TYR A 1 270 ? 12.543 -3.238 -2.542 1.00 17.45 269 TYR A O 1
ATOM 2073 N N . GLY A 1 271 ? 12.391 -2.473 -0.536 1.00 19.95 270 GLY A N 1
ATOM 2074 C CA . GLY A 1 271 ? 13.591 -1.672 -0.592 1.00 23.98 270 GLY A CA 1
ATOM 2075 C C . GLY A 1 271 ? 13.476 -0.400 -1.403 1.00 24.62 270 GLY A C 1
ATOM 2076 O O . GLY A 1 271 ? 14.461 0.297 -1.609 1.00 29.20 270 GLY A O 1
ATOM 2077 N N . LEU A 1 272 ? 12.282 -0.058 -1.875 1.00 22.69 271 LEU A N 1
ATOM 2078 C CA . LEU A 1 272 ? 12.071 1.068 -2.767 1.00 26.40 271 LEU A CA 1
ATOM 2079 C C . LEU A 1 272 ? 10.932 1.990 -2.325 1.00 28.94 271 LEU A C 1
ATOM 2080 O O . LEU A 1 272 ? 9.949 1.343 -1.826 1.00 38.77 271 LEU A O 1
#

InterPro domains:
  IPR006941 Ribonuclease CAF1 [PF04857] (28-145)
  IPR006941 Ribonuclease CAF1 [PF04857] (164-251)
  IPR012337 Ribonuclease H-like superfamily [SSF53098] (24-271)
  IPR036397 Ribonuclease H superfamily [G3DSA:3.30.420.10] (20-274)
  IPR039637 CCR4-NOT transcription complex subunit 7/8/Pop2 [PTHR10797] (25-274)

Secondary structure (DSSP, 8-state):
--S-SEEEE-TTTHHHHHHHHHHHTTTS-EEEEEEE---------S--SSSHHHHHHHHHHHHHHS---EEEEEEE-TTSPPPTT-SEEEEEB---TTTS---HHHHHHHHHTT--HHHHHHHPBPHHHHHHHHHTTTSSS-TT-EEEESS-HHHHHHHHHHHH-SPPPSSHHHHHHHHHHHSSSEEEHHIIIIIIT-----HHHHHHHTTPPPPS-TTSHHHHHHHHHHHHHHHHHHHHTTS--GGGTT--TT-

Radius of gyration: 17.27 Å; Cα contacts (8 Å, |Δi|>4): 486; chains: 1; bounding box: 40×49×43 Å

GO terms:
  GO:0010629 negative regulation of gene expression (P, IDA)
  GO:0030014 CCR4-NOT complex (C, IDA)
  GO:0030015 CCR4-NOT core complex (C, IDA)
  GO:0004535 poly(A)-specific ribonuclease activity (F, IDA)
  GO:0046872 metal ion binding (F, IDA)
  GO:0000289 nuclear-transcribed mRNA poly(A) tail shortening (P, IDA)
  GO:0003682 chromatin binding (F, EXP)
  GO:0030145 manganese ion binding (F, EXP)
  GO:0008270 zinc ion binding (F, EXP)
  GO:0004540 RNA nuclease activity (F, EXP)
  GO:0031047 regulatory ncRNA-mediated gene silencing (P, EXP)
  GO:0000289 nuclear-transcribed mRNA poly(A) tail shortening (P, EXP)
  GO:0005829 cytosol (C, HDA)

Nearest PDB structures (foldseek):
  3g10-assembly1_A  TM=9.987E-01  e=3.176E-46  Schizosaccharomyces pombe
  4gmj-assembly3_F  TM=9.731E-01  e=8.671E-34  Homo sapiens
  4gmj-assembly2_D  TM=9.740E-01  e=2.853E-32  Homo sapiens
  4b8c-assembly2_E  TM=9.321E-01  e=5.224E-25  Saccharomyces cerevisiae S288C
  1uoc-assembly1_A  TM=9.028E-01  e=1.533E-23  Saccharomyces cerevisiae

Sequence (255 aa):
SQISPIRDVWSTNLQQEMNLIMSLIERYPVVSMDTEFPGVVARPLGVFKSSDDYHYQTLRANVDSLKIIQIGLALSDEEGNAPVEACTWQFNFTFNLQDDMYAPESIELLTKSGIDFKKHQEVGIEPADFAELLIGSGLVLQEEVTWITFHSGYDFAYLLKAMTQIPLPAEYEEFYKILCIYFPKNYDIKYIMKSVLNNSKGLQDIADDLQIHRIGPQHQAGSDALLTARIFFEIRSRYFDGSIDSRMLNQLYGL

Organism: Schizosaccharomyces pombe (strain 972 / ATCC 24843) (NCBI:txid284812)